Protein AF-A0A2A2T767-F1 (afdb_monomer_lite)

Structure (mmCIF, N/CA/C/O backbone):
data_AF-A0A2A2T767-F1
#
_entry.id   AF-A0A2A2T767-F1
#
loop_
_atom_site.group_PDB
_atom_site.id
_atom_site.type_symbol
_atom_site.label_atom_id
_atom_site.label_alt_id
_atom_site.label_comp_id
_atom_site.la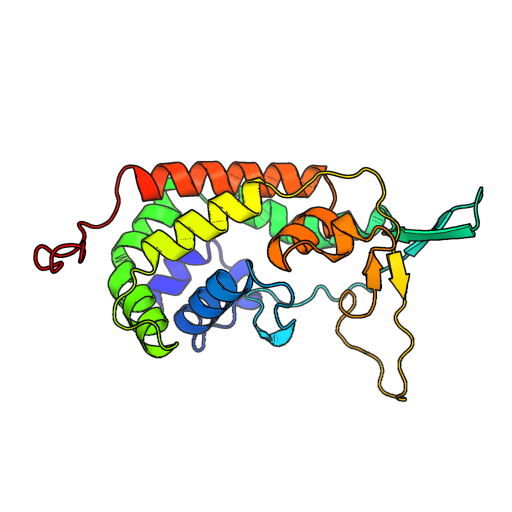bel_asym_id
_atom_site.label_entity_id
_atom_site.label_seq_id
_atom_site.pdbx_PDB_ins_code
_atom_site.Cartn_x
_atom_site.Cartn_y
_atom_site.Cartn_z
_atom_site.occupancy
_atom_site.B_iso_or_equiv
_atom_site.auth_seq_id
_atom_site.auth_comp_id
_atom_site.auth_asym_id
_atom_site.auth_atom_id
_atom_site.pdbx_PDB_model_num
ATOM 1 N N . MET A 1 1 ? 0.485 10.590 22.101 1.00 41.03 1 MET A N 1
ATOM 2 C CA . MET A 1 1 ? 0.918 10.361 20.699 1.00 41.03 1 MET A CA 1
ATOM 3 C C . MET A 1 1 ? 2.230 9.580 20.566 1.00 41.03 1 MET A C 1
ATOM 5 O O . MET A 1 1 ? 2.334 8.815 19.618 1.00 41.03 1 MET A O 1
ATOM 9 N N . ALA A 1 2 ? 3.189 9.683 21.501 1.00 37.47 2 ALA A N 1
ATOM 10 C CA . ALA A 1 2 ? 4.454 8.928 21.446 1.00 37.47 2 ALA A CA 1
ATOM 11 C C . ALA A 1 2 ? 4.296 7.386 21.491 1.00 37.47 2 ALA A C 1
ATOM 13 O O . ALA A 1 2 ? 5.045 6.679 20.827 1.00 37.47 2 ALA A O 1
ATOM 14 N N . GLY A 1 3 ? 3.289 6.856 22.200 1.00 40.88 3 GLY A N 1
ATOM 15 C CA . GLY A 1 3 ? 3.078 5.401 22.336 1.00 40.88 3 GLY A CA 1
ATOM 16 C C . GLY A 1 3 ? 2.547 4.685 21.084 1.00 40.88 3 GLY A C 1
ATOM 17 O O . GLY A 1 3 ? 2.875 3.525 20.853 1.00 40.88 3 GLY A O 1
ATOM 18 N N . VAL A 1 4 ? 1.778 5.377 20.234 1.00 44.94 4 VAL A N 1
ATOM 19 C CA . VAL A 1 4 ? 1.236 4.805 18.981 1.00 44.94 4 VAL A CA 1
ATOM 20 C C . VAL A 1 4 ? 2.349 4.644 17.947 1.00 44.94 4 VAL A C 1
ATOM 22 O O . VAL A 1 4 ? 2.442 3.631 17.264 1.00 44.94 4 VAL A O 1
ATOM 25 N N . LEU A 1 5 ? 3.233 5.643 17.873 1.00 44.38 5 LEU A N 1
ATOM 26 C CA . LEU A 1 5 ? 4.399 5.624 16.996 1.00 44.38 5 LEU A CA 1
ATOM 27 C C . LEU A 1 5 ? 5.430 4.605 17.483 1.00 44.38 5 LEU A C 1
ATOM 29 O O . LEU A 1 5 ? 5.888 3.811 16.680 1.00 44.38 5 LEU A O 1
ATOM 33 N N . ALA A 1 6 ? 5.729 4.540 18.783 1.00 45.03 6 ALA A N 1
ATOM 34 C CA . ALA A 1 6 ? 6.672 3.552 19.315 1.00 45.03 6 ALA A CA 1
ATOM 35 C C . ALA A 1 6 ? 6.206 2.093 19.126 1.00 45.03 6 ALA A C 1
ATOM 37 O O . ALA A 1 6 ? 7.036 1.211 18.936 1.00 45.03 6 ALA A O 1
ATOM 38 N N . SER A 1 7 ? 4.892 1.837 19.147 1.00 47.72 7 SER A N 1
ATOM 39 C CA . SER A 1 7 ? 4.337 0.483 18.982 1.00 47.72 7 SER A CA 1
ATOM 40 C C . SER A 1 7 ? 4.134 0.059 17.524 1.00 47.72 7 SER A C 1
ATOM 42 O O . SER A 1 7 ? 4.174 -1.131 17.236 1.00 47.72 7 SER A O 1
ATOM 44 N N . LEU A 1 8 ? 3.933 1.002 16.595 1.00 49.00 8 LEU A N 1
ATOM 45 C CA . LEU A 1 8 ? 3.776 0.705 15.162 1.00 49.00 8 LEU A CA 1
ATOM 46 C C . LEU A 1 8 ? 5.076 0.867 14.363 1.00 49.00 8 LEU A C 1
ATOM 48 O O . LEU A 1 8 ? 5.196 0.301 13.279 1.00 49.00 8 LEU A O 1
ATOM 52 N N . ALA A 1 9 ? 6.038 1.639 14.875 1.00 45.31 9 ALA A N 1
ATOM 53 C CA . ALA A 1 9 ? 7.275 1.961 14.178 1.00 45.31 9 ALA A CA 1
ATOM 54 C C . ALA A 1 9 ? 8.442 1.009 14.487 1.00 45.31 9 ALA A C 1
ATOM 56 O O . ALA A 1 9 ? 9.506 1.240 13.954 1.00 45.31 9 ALA A O 1
ATOM 57 N N . GLY A 1 10 ? 8.317 -0.067 15.270 1.00 48.50 10 GLY A N 1
ATOM 58 C CA . GLY A 1 10 ? 9.464 -0.969 15.492 1.00 48.50 10 GLY A CA 1
ATOM 59 C C . GLY A 1 10 ? 10.752 -0.235 15.952 1.00 48.50 10 GLY A C 1
ATOM 60 O O . GLY A 1 10 ? 10.677 0.878 16.481 1.00 48.50 10 GLY A O 1
ATOM 61 N N . PRO A 1 11 ? 11.954 -0.827 15.817 1.00 44.78 11 PRO A N 1
ATOM 62 C CA . PRO A 1 11 ? 13.178 -0.228 16.352 1.00 44.78 11 PRO A CA 1
ATOM 63 C C . PRO A 1 11 ? 13.561 1.118 15.695 1.00 44.78 11 PRO A C 1
ATOM 65 O O . PRO A 1 11 ? 13.249 1.409 14.542 1.00 44.78 11 PRO A O 1
ATOM 68 N N . GLN A 1 12 ? 14.315 1.918 16.460 1.00 40.50 12 GLN A N 1
ATOM 69 C CA . GLN A 1 12 ? 14.756 3.309 16.228 1.00 40.50 12 GLN A CA 1
ATOM 70 C C . GLN A 1 12 ? 14.996 3.800 14.773 1.00 40.50 12 GLN A C 1
ATOM 72 O O . GLN A 1 12 ? 14.560 4.919 14.492 1.00 40.50 12 GLN A O 1
ATOM 77 N N . PRO A 1 13 ? 15.618 3.057 13.825 1.00 44.31 13 PRO A N 1
ATOM 78 C CA . PRO A 1 13 ? 15.802 3.527 12.437 1.00 44.31 13 PRO A CA 1
ATOM 79 C C . PRO A 1 13 ? 14.506 3.853 11.667 1.00 44.31 13 PRO A C 1
ATOM 81 O O . PRO A 1 13 ? 14.559 4.497 10.621 1.00 44.31 13 PRO A O 1
ATOM 84 N N . MET A 1 14 ? 13.339 3.446 12.168 1.00 45.00 14 MET A N 1
ATOM 85 C CA . MET A 1 14 ? 12.036 3.692 11.542 1.00 45.00 14 MET A CA 1
ATOM 86 C C . MET A 1 14 ? 11.487 5.106 11.810 1.00 45.00 14 MET A C 1
ATOM 88 O O . MET A 1 14 ? 10.669 5.610 11.039 1.00 45.00 14 MET A O 1
ATOM 92 N N . GLN A 1 15 ? 11.953 5.784 12.867 1.00 46.25 15 GLN A N 1
ATOM 93 C CA . GLN A 1 15 ? 11.474 7.126 13.233 1.00 46.25 15 GLN A CA 1
ATOM 94 C C . GLN A 1 15 ? 11.890 8.204 12.222 1.00 46.25 15 GLN A C 1
ATOM 96 O O . GLN A 1 15 ? 11.196 9.203 12.063 1.00 46.25 15 GLN A O 1
ATOM 101 N N . THR A 1 16 ? 12.977 7.979 11.484 1.00 45.44 16 THR A N 1
ATOM 102 C CA . THR A 1 16 ? 13.457 8.874 10.419 1.00 45.44 16 THR A CA 1
ATOM 103 C C . THR A 1 16 ? 12.651 8.737 9.122 1.00 45.44 16 THR A C 1
ATOM 105 O O . THR A 1 16 ? 12.698 9.620 8.272 1.00 45.44 16 THR A O 1
ATOM 108 N N . LEU A 1 17 ? 11.905 7.635 8.964 1.00 46.03 17 LEU A N 1
ATOM 109 C CA . LEU A 1 17 ? 11.113 7.309 7.772 1.00 46.03 17 LEU A CA 1
ATOM 110 C C . LEU A 1 17 ? 9.630 7.689 7.901 1.00 46.03 17 LEU A C 1
ATOM 112 O O . LEU A 1 17 ? 8.940 7.801 6.886 1.00 46.03 17 LEU A O 1
ATOM 116 N N . VAL A 1 18 ? 9.137 7.891 9.125 1.00 49.28 18 VAL A N 1
ATOM 117 C CA . VAL A 1 18 ? 7.719 8.125 9.420 1.00 49.28 18 VAL A CA 1
ATOM 118 C C . VAL A 1 18 ? 7.498 9.585 9.808 1.00 49.28 18 VAL A C 1
ATOM 120 O O . VAL A 1 18 ? 8.033 10.076 10.797 1.00 49.28 18 VAL A O 1
ATOM 123 N N . ARG A 1 19 ? 6.646 10.297 9.060 1.00 53.09 19 ARG A N 1
ATOM 124 C CA . ARG A 1 19 ? 6.209 11.647 9.449 1.00 53.09 19 ARG A CA 1
ATOM 125 C C . ARG A 1 19 ? 5.230 11.559 10.624 1.00 53.09 19 ARG A C 1
ATOM 127 O O . ARG A 1 19 ? 4.061 11.227 10.431 1.00 53.09 19 ARG A O 1
ATOM 134 N N . SER A 1 20 ? 5.715 11.874 11.823 1.00 52.03 20 SER A N 1
ATOM 135 C CA . SER A 1 20 ? 4.975 11.785 13.091 1.00 52.03 20 SER A CA 1
ATOM 136 C C . SER A 1 20 ? 3.739 12.696 13.164 1.00 52.03 20 SER A C 1
ATOM 138 O O . SER A 1 20 ? 2.736 12.331 13.782 1.00 52.03 20 SER A O 1
ATOM 140 N N . ASP A 1 21 ? 3.752 13.847 12.484 1.00 51.78 21 ASP A N 1
ATOM 141 C CA . ASP A 1 21 ? 2.599 14.749 12.410 1.00 51.78 21 ASP A CA 1
ATOM 142 C C . ASP A 1 21 ? 1.491 14.202 11.498 1.00 51.78 21 ASP A C 1
ATOM 144 O O . ASP A 1 21 ? 1.666 14.014 10.287 1.00 51.78 21 ASP A O 1
ATOM 148 N N . ARG A 1 22 ? 0.301 14.004 12.080 1.00 66.06 22 ARG A N 1
ATOM 149 C CA . ARG A 1 22 ? -0.905 13.487 11.404 1.00 66.06 22 ARG A CA 1
ATOM 150 C C . ARG A 1 22 ? -0.746 12.077 10.819 1.00 66.06 22 ARG A C 1
ATOM 152 O O . ARG A 1 22 ? -1.441 11.753 9.856 1.00 66.06 22 ARG A O 1
ATOM 159 N N . PHE A 1 23 ? 0.113 11.234 11.402 1.00 72.62 23 PHE A N 1
ATOM 160 C CA . PHE A 1 23 ? 0.330 9.854 10.942 1.00 72.62 23 PHE A CA 1
ATOM 161 C C . PHE A 1 23 ? -0.982 9.088 10.725 1.00 72.62 23 PHE A C 1
ATOM 163 O O . PHE A 1 23 ? -1.208 8.586 9.632 1.00 72.62 23 PHE A O 1
ATOM 170 N N . VAL A 1 24 ? -1.883 9.081 11.716 1.00 81.00 24 VAL A N 1
ATOM 171 C CA . VAL A 1 24 ? -3.180 8.383 11.630 1.00 81.00 24 VAL A CA 1
ATOM 172 C C . VAL A 1 24 ? -3.990 8.855 10.419 1.00 81.00 24 VAL A C 1
ATOM 174 O O . VAL A 1 24 ? -4.385 8.043 9.591 1.00 81.00 24 VAL A O 1
ATOM 177 N N . ARG A 1 25 ? -4.162 10.172 10.243 1.00 81.31 25 ARG A N 1
ATOM 178 C CA . ARG A 1 25 ? -4.901 10.733 9.096 1.00 81.31 25 ARG A CA 1
ATOM 179 C C . ARG A 1 25 ? -4.239 10.392 7.759 1.00 81.31 25 ARG A C 1
ATOM 181 O O . ARG A 1 25 ? -4.928 10.043 6.807 1.00 81.31 25 ARG A O 1
ATOM 188 N N . ARG A 1 26 ? -2.905 10.469 7.679 1.00 78.06 26 ARG A N 1
ATOM 189 C CA . ARG A 1 26 ? -2.140 10.095 6.475 1.00 78.06 26 ARG A CA 1
ATOM 190 C C . ARG A 1 26 ? -2.273 8.607 6.167 1.00 78.06 26 ARG A C 1
ATOM 192 O O . ARG A 1 26 ? -2.430 8.250 5.004 1.00 78.06 26 ARG A O 1
ATOM 199 N N . PHE A 1 27 ? -2.237 7.756 7.187 1.00 84.06 27 PHE A N 1
ATOM 200 C CA . PHE A 1 27 ? -2.404 6.315 7.054 1.00 84.06 27 PHE A CA 1
ATOM 201 C C . PHE A 1 27 ? -3.797 5.974 6.525 1.00 84.06 27 PHE A C 1
ATOM 203 O O . PHE A 1 27 ? -3.901 5.325 5.488 1.00 84.06 27 PHE A O 1
ATOM 210 N N . VAL A 1 28 ? -4.852 6.484 7.166 1.00 88.19 28 VAL A N 1
ATOM 211 C CA . VAL A 1 28 ? -6.241 6.278 6.730 1.00 88.19 28 VAL A CA 1
ATOM 212 C C . VAL A 1 28 ? -6.431 6.759 5.291 1.00 88.19 28 VAL A C 1
ATOM 214 O O . VAL A 1 28 ? -6.932 6.012 4.452 1.00 88.19 28 VAL A O 1
ATOM 217 N N . ALA A 1 29 ? -5.953 7.964 4.966 1.00 86.12 29 ALA A N 1
ATOM 218 C CA . ALA A 1 29 ? -6.018 8.486 3.606 1.00 86.12 29 ALA A CA 1
ATOM 219 C C . ALA A 1 29 ? -5.218 7.627 2.614 1.00 86.12 29 ALA A C 1
ATOM 221 O O . ALA A 1 29 ? -5.650 7.439 1.481 1.00 86.12 29 ALA A O 1
ATOM 222 N N . THR A 1 30 ? -4.062 7.089 3.007 1.00 81.19 30 THR A N 1
ATOM 223 C CA . THR A 1 30 ? -3.278 6.185 2.153 1.00 81.19 30 THR A CA 1
ATOM 224 C C . THR A 1 30 ? -4.076 4.930 1.850 1.00 81.19 30 THR A C 1
ATOM 226 O O . THR A 1 30 ? -4.279 4.625 0.679 1.00 81.19 30 THR A O 1
ATOM 229 N N . VAL A 1 31 ? -4.572 4.245 2.886 1.00 88.62 31 VAL A N 1
ATOM 230 C CA . VAL A 1 31 ? -5.379 3.026 2.748 1.00 88.62 31 VAL A CA 1
ATOM 231 C C . VAL A 1 31 ? -6.566 3.283 1.820 1.00 88.62 31 VAL A C 1
ATOM 233 O O . VAL A 1 31 ? -6.742 2.549 0.849 1.00 88.62 31 VAL A O 1
ATOM 236 N N . ASP A 1 32 ? -7.306 4.378 2.025 1.00 87.06 32 ASP A N 1
ATOM 237 C CA . ASP A 1 32 ? -8.456 4.721 1.182 1.00 87.06 32 ASP A CA 1
ATOM 238 C C . ASP A 1 32 ? -8.090 5.010 -0.286 1.00 87.06 32 ASP A C 1
ATOM 240 O O . ASP A 1 32 ? -8.904 4.818 -1.192 1.00 87.06 32 ASP A O 1
ATOM 244 N N . ASN A 1 33 ? -6.861 5.450 -0.558 1.00 85.56 33 ASN A N 1
ATOM 245 C CA . ASN A 1 33 ? -6.404 5.749 -1.912 1.00 85.56 33 ASN A CA 1
ATOM 246 C C . ASN A 1 33 ? -5.781 4.541 -2.636 1.00 85.56 33 ASN A C 1
ATOM 248 O O . ASN A 1 33 ? -5.675 4.570 -3.862 1.00 85.56 33 ASN A O 1
ATOM 252 N N . LEU A 1 34 ? -5.404 3.461 -1.938 1.00 87.00 34 LEU A N 1
ATOM 253 C CA . LEU A 1 34 ? -4.730 2.305 -2.555 1.00 87.00 34 LEU A CA 1
ATOM 254 C C . LEU A 1 34 ? -5.614 1.532 -3.546 1.00 87.00 34 LEU A C 1
ATOM 256 O O . LEU A 1 34 ? -5.094 0.945 -4.501 1.00 87.00 34 LEU A O 1
ATOM 260 N N . SER A 1 35 ? -6.937 1.554 -3.372 1.00 87.00 35 SER A N 1
ATOM 261 C CA . SER A 1 35 ? -7.876 0.943 -4.324 1.00 87.00 35 SER A CA 1
ATOM 262 C C . SER A 1 35 ? -8.296 1.889 -5.459 1.00 87.00 35 SER A C 1
ATOM 264 O O . SER A 1 35 ? -9.061 1.484 -6.328 1.00 87.00 35 SER A O 1
ATOM 266 N N . ARG A 1 36 ? -7.828 3.146 -5.476 1.00 84.50 36 ARG A N 1
ATOM 267 C CA . ARG A 1 36 ? -8.179 4.124 -6.519 1.00 84.50 36 ARG A CA 1
ATOM 268 C C . ARG A 1 36 ? -7.224 4.035 -7.719 1.00 84.50 36 ARG A C 1
ATOM 270 O O . ARG A 1 36 ? -6.070 3.639 -7.540 1.00 84.50 36 ARG A O 1
ATOM 277 N N . PRO A 1 37 ? -7.638 4.464 -8.929 1.00 74.44 37 PRO A N 1
ATOM 278 C CA . PRO A 1 37 ? -6.774 4.455 -10.120 1.00 74.44 37 PRO A CA 1
ATOM 279 C C . PRO A 1 37 ? -5.517 5.328 -9.984 1.00 74.44 37 PRO A C 1
ATOM 281 O O . PRO A 1 37 ? -4.481 5.052 -10.586 1.00 74.44 37 PRO A O 1
ATOM 284 N N . ARG A 1 38 ? -5.602 6.398 -9.182 1.00 64.31 38 ARG A N 1
ATOM 285 C CA . ARG A 1 38 ? -4.497 7.314 -8.885 1.00 64.31 38 ARG A CA 1
ATOM 286 C C . ARG A 1 38 ? -4.445 7.570 -7.382 1.00 64.31 38 ARG A C 1
ATOM 288 O O . ARG A 1 38 ? -5.438 7.991 -6.800 1.00 64.31 38 ARG A O 1
ATOM 295 N N . ALA A 1 39 ? -3.276 7.365 -6.782 1.00 56.69 39 ALA A N 1
ATOM 296 C CA . ALA A 1 39 ? -2.964 7.814 -5.431 1.00 56.69 39 ALA A CA 1
ATOM 297 C C . ALA A 1 39 ? -1.837 8.844 -5.526 1.00 56.69 39 ALA A C 1
ATOM 299 O O . ALA A 1 39 ? -0.799 8.578 -6.136 1.00 56.69 39 ALA A O 1
ATOM 300 N N . SER A 1 40 ? -2.042 10.033 -4.954 1.00 52.53 40 SER A N 1
ATOM 301 C CA . SER A 1 40 ? -1.019 11.081 -4.976 1.00 52.53 40 SER A CA 1
ATOM 302 C C . SER A 1 40 ? 0.244 10.602 -4.262 1.00 52.53 40 SER A C 1
ATOM 304 O O . SER A 1 40 ? 0.179 10.216 -3.096 1.00 52.53 40 SER A O 1
ATOM 306 N N . ALA A 1 41 ? 1.396 10.682 -4.940 1.00 50.31 41 ALA A N 1
ATOM 307 C CA . ALA A 1 41 ? 2.735 10.438 -4.385 1.00 50.31 41 ALA A CA 1
ATOM 308 C C . ALA A 1 41 ? 3.020 11.228 -3.086 1.00 50.31 41 ALA A C 1
ATOM 310 O O . ALA A 1 41 ? 3.853 10.824 -2.283 1.00 50.31 41 ALA A O 1
ATOM 311 N N . MET A 1 42 ? 2.289 12.322 -2.829 1.00 40.31 42 MET A N 1
ATOM 312 C CA . MET A 1 42 ? 2.430 13.146 -1.619 1.00 40.31 42 MET A CA 1
ATOM 313 C C . MET A 1 42 ? 1.799 12.545 -0.355 1.00 40.31 42 MET A C 1
ATOM 315 O O . MET A 1 42 ? 2.099 13.007 0.748 1.00 40.31 42 MET A O 1
ATOM 319 N N . LEU A 1 43 ? 0.915 11.554 -0.492 1.00 41.44 43 LEU A N 1
ATOM 320 C CA . LEU A 1 43 ? 0.200 10.958 0.641 1.00 41.44 43 LEU A CA 1
ATOM 321 C C . LEU A 1 43 ? 0.935 9.768 1.267 1.00 41.44 43 LEU A C 1
ATOM 323 O O . LEU A 1 43 ? 0.447 9.208 2.239 1.00 41.44 43 LEU A O 1
ATOM 327 N N . TRP A 1 44 ? 2.103 9.397 0.746 1.00 52.75 44 TRP A N 1
ATOM 328 C CA . TRP A 1 44 ? 2.735 8.125 1.071 1.00 52.75 44 TRP A CA 1
ATOM 329 C C . TRP A 1 44 ? 3.370 8.157 2.464 1.00 52.75 44 TRP A C 1
ATOM 331 O O . TRP A 1 44 ? 3.927 9.184 2.865 1.00 52.75 44 TRP A O 1
ATOM 341 N N . PRO A 1 45 ? 3.301 7.042 3.210 1.00 40.03 45 PRO A N 1
ATOM 342 C CA . PRO A 1 45 ? 3.787 6.974 4.584 1.00 40.03 45 PRO A CA 1
ATOM 343 C C . PRO A 1 45 ? 5.307 6.780 4.688 1.00 40.03 45 PRO A C 1
ATOM 345 O O . PRO A 1 45 ? 5.825 6.787 5.799 1.00 40.03 45 PRO A O 1
ATOM 348 N N . VAL A 1 46 ? 6.009 6.611 3.561 1.00 45.41 46 VAL A N 1
ATOM 349 C CA . VAL A 1 46 ? 7.462 6.402 3.493 1.00 45.41 46 VAL A CA 1
ATOM 350 C C . VAL A 1 46 ? 8.125 7.470 2.630 1.00 45.41 46 VAL A C 1
ATOM 352 O O . VAL A 1 46 ? 7.557 7.914 1.627 1.00 45.41 46 VAL A O 1
ATOM 355 N N . HIS A 1 47 ? 9.331 7.883 3.017 1.00 42.41 47 HIS A N 1
ATOM 356 C CA . HIS A 1 47 ? 10.147 8.772 2.197 1.00 42.41 47 HIS A CA 1
ATOM 357 C C . HIS A 1 47 ? 10.472 8.109 0.846 1.00 42.41 47 HIS A C 1
ATOM 359 O O . HIS A 1 47 ? 10.785 6.915 0.813 1.00 42.41 47 HIS A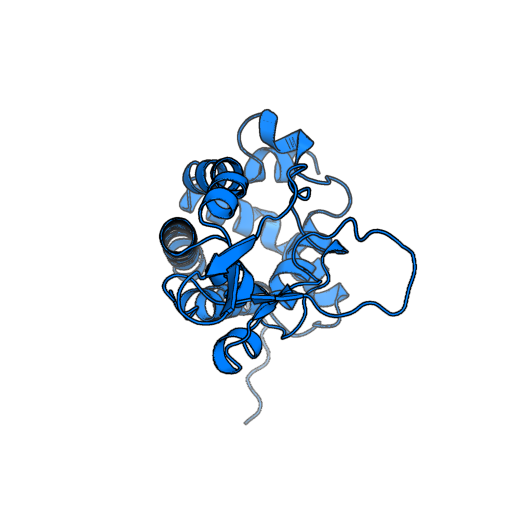 O 1
ATOM 365 N N . PRO A 1 48 ? 10.392 8.849 -0.277 1.00 51.94 48 PRO A N 1
ATOM 366 C CA . PRO A 1 48 ? 10.872 8.341 -1.555 1.00 51.94 48 PRO A CA 1
ATOM 367 C C . PRO A 1 48 ? 12.363 8.005 -1.433 1.00 51.94 48 PRO A C 1
ATOM 369 O O . PRO A 1 48 ? 13.123 8.773 -0.856 1.00 51.94 48 PRO A O 1
ATOM 372 N N . THR A 1 49 ? 12.773 6.851 -1.958 1.00 52.34 49 THR A N 1
ATOM 373 C CA . THR A 1 49 ? 14.184 6.431 -1.977 1.00 52.34 49 THR A CA 1
ATOM 374 C C . THR A 1 49 ? 15.012 7.425 -2.800 1.00 52.34 49 THR A C 1
ATOM 376 O O . THR A 1 49 ? 14.598 7.734 -3.922 1.00 52.34 49 THR A O 1
ATOM 379 N N . ASP A 1 50 ? 16.180 7.842 -2.309 1.00 46.84 50 ASP A N 1
ATOM 380 C CA . ASP A 1 50 ? 17.052 8.831 -2.973 1.00 46.84 50 ASP A CA 1
ATOM 381 C C . ASP A 1 50 ? 17.600 8.367 -4.339 1.00 46.84 50 ASP A C 1
ATOM 383 O O . ASP A 1 50 ? 17.990 9.179 -5.181 1.00 46.84 50 ASP A O 1
ATOM 387 N N . GLU A 1 51 ? 17.598 7.059 -4.604 1.00 53.28 51 GLU A N 1
ATOM 388 C CA . GLU A 1 51 ? 18.095 6.498 -5.860 1.00 53.28 51 GLU A CA 1
ATOM 389 C C . GLU A 1 51 ? 17.145 6.749 -7.049 1.00 53.28 51 GLU A C 1
ATOM 391 O O . GLU A 1 51 ? 15.918 6.568 -6.973 1.00 53.28 51 GLU A O 1
ATOM 396 N N . ARG A 1 52 ? 17.728 7.151 -8.190 1.00 58.66 52 ARG A N 1
ATOM 397 C CA . ARG A 1 52 ? 17.006 7.411 -9.448 1.00 58.66 52 ARG A CA 1
ATOM 398 C C . ARG A 1 52 ? 16.355 6.125 -9.970 1.00 58.66 52 ARG A C 1
ATOM 400 O O . ARG A 1 52 ? 16.976 5.070 -9.976 1.00 58.66 52 ARG A O 1
ATOM 407 N N . PHE A 1 53 ? 15.114 6.224 -10.450 1.00 58.38 53 PHE A N 1
ATOM 408 C CA . PHE A 1 53 ? 14.454 5.124 -11.164 1.00 58.38 53 PHE A CA 1
ATOM 409 C C . PHE A 1 53 ? 15.140 4.892 -12.508 1.00 58.38 53 PHE A C 1
ATOM 411 O O . PHE A 1 53 ? 15.257 5.825 -13.304 1.00 58.38 53 PHE A O 1
ATOM 418 N N . THR A 1 54 ? 15.593 3.663 -12.746 1.00 60.06 54 THR A N 1
ATOM 419 C CA . THR A 1 54 ? 16.314 3.281 -13.964 1.00 60.06 54 THR A CA 1
ATOM 420 C C . THR A 1 54 ? 15.445 2.410 -14.862 1.00 60.06 54 THR A C 1
ATOM 422 O O . THR A 1 54 ? 14.623 1.625 -14.401 1.00 60.06 54 THR A O 1
ATOM 425 N N . VAL A 1 55 ? 15.598 2.543 -16.171 1.00 62.19 55 VAL A N 1
ATOM 426 C CA . VAL A 1 55 ? 14.955 1.655 -17.146 1.00 62.19 55 VAL A CA 1
ATOM 427 C C . VAL A 1 55 ? 16.038 0.906 -17.905 1.00 62.19 55 VAL A C 1
ATOM 429 O O . VAL A 1 55 ? 17.137 1.433 -18.072 1.00 62.19 55 VAL A O 1
ATOM 432 N N . GLN A 1 56 ? 15.751 -0.324 -18.327 1.00 64.12 56 GLN A N 1
ATOM 433 C CA . GLN A 1 56 ? 16.606 -1.051 -19.262 1.00 64.12 56 GLN A CA 1
ATOM 434 C C . GLN A 1 56 ? 15.936 -1.083 -20.631 1.00 64.12 56 GLN A C 1
ATOM 436 O O . GLN A 1 56 ? 14.725 -1.306 -20.725 1.00 64.12 56 GLN A O 1
ATOM 441 N N . GLU A 1 57 ? 16.714 -0.874 -21.686 1.00 65.81 57 GLU A N 1
ATOM 442 C CA . GLU A 1 57 ? 16.223 -1.090 -23.042 1.00 65.81 57 GLU A CA 1
ATOM 443 C C . GLU A 1 57 ? 16.127 -2.588 -23.330 1.00 65.81 57 GLU A C 1
ATOM 445 O O . GLU A 1 57 ? 17.009 -3.375 -22.970 1.00 65.81 57 GLU A O 1
ATOM 450 N N . LEU A 1 58 ? 15.028 -2.994 -23.961 1.00 61.22 58 LEU A N 1
ATOM 451 C CA . LEU A 1 58 ? 14.849 -4.361 -24.429 1.00 61.22 58 LEU A CA 1
ATOM 452 C C . LEU A 1 58 ? 15.474 -4.482 -25.823 1.00 61.22 58 LEU A C 1
ATOM 454 O O . LEU A 1 58 ? 14.925 -3.987 -26.805 1.00 61.22 58 LEU A O 1
ATOM 458 N N . ALA A 1 59 ? 16.622 -5.161 -25.896 1.00 50.88 59 ALA A N 1
ATOM 459 C CA . ALA A 1 59 ? 17.458 -5.246 -27.097 1.00 50.88 59 ALA A CA 1
ATOM 460 C C . ALA A 1 59 ? 16.766 -5.853 -28.337 1.00 50.88 59 ALA A C 1
ATOM 462 O O . ALA A 1 59 ? 17.243 -5.646 -29.448 1.00 50.88 59 ALA A O 1
ATOM 463 N N . ALA A 1 60 ? 15.671 -6.603 -28.170 1.00 48.66 60 ALA A N 1
ATOM 464 C CA . ALA A 1 60 ? 15.078 -7.393 -29.251 1.00 48.66 60 ALA A CA 1
ATOM 465 C C . ALA A 1 60 ? 13.865 -6.749 -29.951 1.00 48.66 60 ALA A C 1
ATOM 467 O O . ALA A 1 60 ? 13.545 -7.158 -31.061 1.00 48.66 60 ALA A O 1
ATOM 468 N N . GLU A 1 61 ? 13.184 -5.761 -29.355 1.00 49.66 61 GLU A N 1
ATOM 469 C CA . GLU A 1 61 ? 11.894 -5.277 -29.899 1.00 49.66 61 GLU A CA 1
ATOM 470 C C . GLU A 1 61 ? 11.682 -3.759 -29.815 1.00 49.66 61 GLU A C 1
ATOM 472 O O . GLU A 1 61 ? 10.650 -3.251 -30.252 1.00 49.66 61 GLU A O 1
ATOM 477 N N . GLY A 1 62 ? 12.644 -3.014 -29.264 1.00 56.09 62 GLY A N 1
ATOM 478 C CA . GLY A 1 62 ? 12.403 -1.632 -28.862 1.00 56.09 62 GLY A CA 1
ATOM 479 C C . GLY A 1 62 ? 11.455 -1.551 -27.655 1.00 56.09 62 GLY A C 1
ATOM 480 O O . GLY A 1 62 ? 10.614 -2.420 -27.415 1.00 56.09 62 GLY A O 1
ATOM 481 N N . GLY A 1 63 ? 11.623 -0.507 -26.847 1.00 58.53 63 GLY A N 1
ATOM 482 C CA . GLY A 1 63 ? 10.850 -0.289 -25.621 1.00 58.53 63 GLY A CA 1
ATOM 483 C C . GLY A 1 63 ? 11.687 -0.382 -24.347 1.00 58.53 63 GLY A C 1
ATOM 484 O O . GLY A 1 63 ? 12.794 -0.930 -24.325 1.00 58.53 63 GLY A O 1
ATOM 485 N N . THR A 1 64 ? 11.149 0.189 -23.270 1.00 65.50 64 THR A N 1
ATOM 486 C CA . THR A 1 64 ? 11.825 0.272 -21.972 1.00 65.50 64 THR A CA 1
ATOM 487 C C . THR A 1 64 ? 11.125 -0.602 -20.939 1.00 65.50 64 THR A C 1
ATOM 489 O O . THR A 1 64 ? 9.914 -0.529 -20.757 1.00 65.50 64 THR A O 1
ATOM 492 N N . ALA A 1 65 ? 11.881 -1.437 -20.234 1.00 66.25 65 ALA A N 1
ATOM 493 C CA . ALA A 1 65 ? 11.390 -2.188 -19.082 1.00 66.25 65 ALA A CA 1
ATOM 494 C C . ALA A 1 65 ? 11.895 -1.564 -17.780 1.00 66.25 65 ALA A C 1
ATOM 496 O O . ALA A 1 65 ? 12.942 -0.909 -17.740 1.00 66.25 65 ALA A O 1
ATOM 497 N N . ILE A 1 66 ? 11.159 -1.797 -16.691 1.00 66.81 66 ILE A N 1
ATOM 498 C CA . ILE A 1 66 ? 11.654 -1.495 -15.345 1.00 66.81 66 ILE A CA 1
ATOM 499 C C . ILE A 1 66 ? 12.926 -2.320 -15.132 1.00 66.81 66 ILE A C 1
ATOM 501 O O . ILE A 1 66 ? 12.871 -3.548 -15.160 1.00 66.81 66 ILE A O 1
ATOM 505 N N . ALA A 1 67 ? 14.066 -1.656 -14.920 1.00 67.19 67 ALA A N 1
ATOM 506 C CA . ALA A 1 67 ? 15.319 -2.362 -14.680 1.00 67.19 67 ALA A CA 1
ATOM 507 C C . ALA A 1 67 ? 15.210 -3.212 -13.406 1.00 67.19 67 ALA A C 1
ATOM 509 O O . ALA A 1 67 ? 14.692 -2.737 -12.390 1.00 67.19 67 ALA A O 1
ATOM 510 N N . GLN A 1 68 ? 15.751 -4.433 -13.431 1.00 65.81 68 GLN A N 1
ATOM 511 C CA . GLN A 1 68 ? 15.740 -5.342 -12.274 1.00 65.81 68 GLN A CA 1
ATOM 512 C C . GLN A 1 68 ? 16.342 -4.691 -11.013 1.00 65.81 68 GLN A C 1
ATOM 514 O O . GLN A 1 68 ? 15.849 -4.902 -9.903 1.00 65.81 68 GLN A O 1
ATOM 519 N N . ALA A 1 69 ? 17.342 -3.821 -11.194 1.00 65.69 69 ALA A N 1
ATOM 520 C CA . ALA A 1 69 ? 17.980 -3.048 -10.130 1.00 65.69 69 ALA A CA 1
ATOM 521 C C . ALA A 1 69 ? 17.006 -2.151 -9.336 1.00 65.69 69 ALA A C 1
ATOM 523 O O . ALA A 1 69 ? 17.260 -1.874 -8.167 1.00 65.69 69 ALA A O 1
ATOM 524 N N . ASN A 1 70 ? 15.860 -1.744 -9.904 1.00 65.44 70 ASN A N 1
ATOM 525 C CA . ASN A 1 70 ? 14.864 -0.968 -9.156 1.00 65.44 70 ASN A CA 1
ATOM 526 C C . ASN A 1 70 ? 14.262 -1.743 -7.984 1.00 65.44 70 ASN A C 1
ATOM 528 O O . ASN A 1 70 ? 13.832 -1.112 -7.022 1.00 65.44 70 ASN A O 1
ATOM 532 N N . SER A 1 71 ? 14.224 -3.079 -8.046 1.00 66.19 71 SER A N 1
ATOM 533 C CA . SER A 1 71 ? 13.716 -3.900 -6.944 1.00 66.19 71 SER A CA 1
ATOM 534 C C . SER A 1 71 ? 14.527 -3.658 -5.666 1.00 66.19 71 SER A C 1
ATOM 536 O O . SER A 1 71 ? 13.945 -3.450 -4.602 1.00 66.19 71 SER A O 1
ATOM 538 N N . ALA A 1 72 ? 15.860 -3.561 -5.778 1.00 69.31 72 ALA A N 1
ATOM 539 C CA . ALA A 1 72 ? 16.774 -3.380 -4.647 1.00 69.31 72 ALA A CA 1
ATOM 540 C C . ALA A 1 72 ? 16.477 -2.115 -3.821 1.00 69.31 72 ALA A C 1
ATOM 542 O O . ALA A 1 72 ? 16.647 -2.119 -2.603 1.00 69.31 72 ALA A O 1
ATOM 543 N N . ARG A 1 73 ? 15.918 -1.073 -4.449 1.00 68.00 73 ARG A N 1
ATOM 544 C CA . ARG A 1 73 ? 15.498 0.170 -3.779 1.00 68.00 73 ARG A CA 1
ATOM 545 C C . ARG A 1 73 ? 14.447 -0.068 -2.699 1.00 68.00 73 ARG A C 1
ATOM 547 O O . ARG A 1 73 ? 14.375 0.666 -1.719 1.00 68.00 73 ARG A O 1
ATOM 554 N N . TYR A 1 74 ? 13.620 -1.093 -2.882 1.00 69.94 74 TYR A N 1
ATOM 555 C CA . TYR A 1 74 ? 12.542 -1.443 -1.964 1.00 69.94 74 TYR A CA 1
ATOM 556 C C . TYR A 1 74 ? 12.959 -2.493 -0.932 1.00 69.94 74 TYR A C 1
ATOM 558 O O . TYR A 1 74 ? 12.199 -2.734 0.003 1.00 69.94 74 TYR A O 1
ATOM 566 N N . ALA A 1 75 ? 14.158 -3.077 -1.047 1.00 72.38 75 ALA A N 1
ATOM 567 C CA . ALA A 1 75 ? 14.603 -4.173 -0.189 1.00 72.38 75 ALA A CA 1
ATOM 568 C C . ALA A 1 75 ? 14.590 -3.790 1.298 1.00 72.38 75 ALA A C 1
ATOM 570 O O . ALA A 1 75 ? 14.058 -4.536 2.113 1.00 72.38 75 ALA A O 1
ATOM 571 N N . ALA A 1 76 ? 15.081 -2.597 1.655 1.00 71.69 76 ALA A N 1
ATOM 572 C CA . ALA A 1 76 ? 15.077 -2.129 3.044 1.00 71.69 76 ALA A CA 1
ATOM 573 C C . ALA A 1 76 ? 13.652 -1.966 3.604 1.00 71.69 76 ALA A C 1
ATOM 575 O O . ALA A 1 76 ? 13.368 -2.396 4.720 1.00 71.69 76 ALA A O 1
ATOM 576 N N . ALA A 1 77 ? 12.734 -1.399 2.816 1.00 71.00 77 ALA A N 1
ATOM 577 C CA . ALA A 1 77 ? 11.339 -1.226 3.221 1.00 71.00 77 ALA A CA 1
ATOM 578 C C . ALA A 1 77 ? 10.606 -2.572 3.348 1.00 71.00 77 ALA A C 1
ATOM 580 O O . ALA A 1 77 ? 9.833 -2.776 4.285 1.00 71.00 77 ALA A O 1
ATOM 581 N N . VAL A 1 78 ? 10.862 -3.507 2.430 1.00 80.75 78 VAL A N 1
ATOM 582 C CA . VAL A 1 78 ? 10.278 -4.853 2.463 1.00 80.75 78 VAL A CA 1
ATOM 583 C C . VAL A 1 78 ? 10.840 -5.658 3.633 1.00 80.75 78 VAL A C 1
ATOM 585 O O . VAL A 1 78 ? 10.064 -6.290 4.342 1.00 80.75 78 VAL A O 1
ATOM 588 N N . ALA A 1 79 ? 12.148 -5.601 3.889 1.00 78.19 79 ALA A N 1
ATOM 589 C CA . ALA A 1 79 ? 12.781 -6.260 5.032 1.00 78.19 79 ALA A CA 1
ATOM 590 C C . ALA A 1 79 ? 12.220 -5.742 6.363 1.00 78.19 79 ALA A C 1
ATOM 592 O O . ALA A 1 79 ? 11.896 -6.526 7.253 1.00 78.19 79 ALA A O 1
ATOM 593 N N . LEU A 1 80 ? 12.022 -4.427 6.465 1.00 75.19 80 LEU A N 1
ATOM 594 C CA . LEU A 1 80 ? 11.393 -3.809 7.623 1.00 75.19 80 LEU A CA 1
ATOM 595 C C . LEU A 1 80 ? 9.960 -4.309 7.825 1.00 75.19 80 LEU A C 1
ATOM 597 O O . LEU A 1 80 ? 9.611 -4.735 8.921 1.00 75.19 80 LEU A O 1
ATOM 601 N N . LEU A 1 81 ? 9.153 -4.336 6.758 1.00 82.12 81 LEU A N 1
ATOM 602 C CA . LEU A 1 81 ? 7.797 -4.889 6.794 1.00 82.12 81 LEU A CA 1
ATOM 603 C C . LEU A 1 81 ? 7.797 -6.364 7.226 1.00 82.12 81 LEU A C 1
ATOM 605 O O . LEU A 1 81 ? 6.926 -6.780 7.989 1.00 82.12 81 LEU A O 1
ATOM 609 N N . GLN A 1 82 ? 8.756 -7.161 6.747 1.00 84.31 82 GLN A N 1
ATOM 610 C CA . GLN A 1 82 ? 8.891 -8.567 7.130 1.00 84.31 82 GLN A CA 1
ATOM 611 C C . GLN A 1 82 ? 9.194 -8.737 8.619 1.00 84.31 82 GLN A C 1
ATOM 613 O O . GLN A 1 82 ? 8.626 -9.643 9.231 1.00 84.31 82 GLN A O 1
ATOM 618 N N . GLY A 1 83 ? 10.009 -7.850 9.196 1.00 84.94 83 GLY A N 1
ATOM 619 C CA . GLY A 1 83 ? 10.383 -7.870 10.610 1.00 84.94 83 GLY A CA 1
ATOM 620 C C . GLY A 1 83 ? 9.255 -7.537 11.592 1.00 84.94 83 GLY A C 1
ATOM 621 O O . GLY A 1 83 ? 9.422 -7.759 12.785 1.00 84.94 83 GLY A O 1
ATOM 622 N N . LEU A 1 84 ? 8.112 -7.025 11.122 1.00 85.75 84 LEU A N 1
ATOM 623 C CA . LEU A 1 84 ? 6.974 -6.705 11.987 1.00 85.75 84 LEU A CA 1
ATOM 624 C C . LEU A 1 84 ? 6.144 -7.951 12.306 1.00 85.75 84 LEU A C 1
ATOM 626 O O . LEU A 1 84 ? 5.712 -8.661 11.393 1.00 85.75 84 LEU A O 1
ATOM 630 N N . ASP A 1 85 ? 5.849 -8.184 13.580 1.00 90.38 85 ASP A N 1
ATOM 631 C CA . ASP A 1 85 ? 4.923 -9.235 13.991 1.00 90.38 85 ASP A CA 1
ATOM 632 C C . ASP A 1 85 ? 3.469 -8.837 13.672 1.00 90.38 85 ASP A C 1
ATOM 634 O O . ASP A 1 85 ? 3.000 -7.748 14.013 1.00 90.38 85 ASP A O 1
ATOM 638 N N . ALA A 1 86 ? 2.744 -9.713 12.969 1.00 90.94 86 ALA A N 1
ATOM 639 C CA . ALA A 1 86 ? 1.388 -9.409 12.514 1.00 90.94 86 ALA A CA 1
ATOM 640 C C . ALA A 1 86 ? 0.382 -9.329 13.674 1.00 90.94 86 ALA A C 1
ATOM 642 O O . ALA A 1 86 ? -0.528 -8.498 13.631 1.00 90.94 86 ALA A O 1
ATOM 643 N N . ALA A 1 87 ? 0.555 -10.147 14.714 1.00 90.19 87 ALA A N 1
ATOM 644 C CA . ALA A 1 87 ? -0.321 -10.163 15.877 1.00 90.19 87 ALA A CA 1
ATOM 645 C C . ALA A 1 87 ? -0.090 -8.927 16.757 1.00 90.19 87 ALA A C 1
ATOM 647 O O . ALA A 1 87 ? -1.051 -8.331 17.252 1.00 90.19 87 ALA A O 1
ATOM 648 N N . GLU A 1 88 ? 1.162 -8.487 16.915 1.00 89.75 88 GLU A N 1
ATOM 649 C CA . GLU A 1 88 ? 1.499 -7.231 17.592 1.00 89.75 88 GLU A CA 1
ATOM 650 C C . GLU A 1 88 ? 0.942 -6.017 16.849 1.00 89.75 88 GLU A C 1
ATOM 652 O O . GLU A 1 88 ? 0.302 -5.162 17.470 1.00 89.75 88 GLU A O 1
ATOM 657 N N . LEU A 1 89 ? 1.096 -5.971 15.520 1.00 89.19 89 LEU A N 1
ATOM 658 C CA . LEU A 1 89 ? 0.504 -4.920 14.691 1.00 89.19 89 LEU A CA 1
ATOM 659 C C . LEU A 1 89 ? -1.016 -4.882 14.835 1.00 89.19 89 LEU A C 1
ATOM 661 O O . LEU A 1 89 ? -1.586 -3.815 15.063 1.00 89.19 89 LEU A O 1
ATOM 665 N N . ALA A 1 90 ? -1.682 -6.034 14.746 1.00 90.94 90 ALA A N 1
ATOM 666 C CA . ALA A 1 90 ? -3.128 -6.111 14.894 1.00 90.94 90 ALA A CA 1
ATOM 667 C C . ALA A 1 90 ? -3.583 -5.716 16.307 1.00 90.94 90 ALA A C 1
ATOM 669 O O . ALA A 1 90 ? -4.599 -5.038 16.464 1.00 90.94 90 ALA A O 1
ATOM 670 N N . ARG A 1 91 ? -2.818 -6.075 17.347 1.00 90.00 91 ARG A N 1
ATOM 671 C CA . ARG A 1 91 ? -3.076 -5.646 18.729 1.00 90.00 91 ARG A CA 1
ATOM 672 C C . ARG A 1 91 ? -2.982 -4.129 18.864 1.00 90.00 91 ARG A C 1
ATOM 674 O O . ARG A 1 91 ? -3.905 -3.527 19.409 1.00 90.00 91 ARG A O 1
ATOM 681 N N . SER A 1 92 ? -1.920 -3.518 18.340 1.00 88.12 92 SER A N 1
ATOM 682 C CA . SER A 1 92 ? -1.755 -2.061 18.368 1.00 88.12 92 SER A CA 1
ATOM 683 C C . SER A 1 92 ? -2.844 -1.356 17.555 1.00 88.12 92 SER A C 1
ATOM 685 O O . SER A 1 92 ? -3.440 -0.389 18.031 1.00 88.12 92 SER A O 1
ATOM 687 N N . TYR A 1 93 ? -3.187 -1.880 16.375 1.00 89.25 93 TYR A N 1
ATOM 688 C CA . TYR A 1 93 ? -4.293 -1.380 15.559 1.00 89.25 93 TYR A CA 1
ATOM 689 C C . TYR A 1 93 ? -5.617 -1.360 16.337 1.00 89.25 93 TYR A C 1
ATOM 691 O O . TYR A 1 93 ? -6.278 -0.325 16.375 1.00 89.25 93 TYR A O 1
ATOM 699 N N . ARG A 1 94 ? -5.969 -2.453 17.029 1.00 90.62 94 ARG A N 1
ATOM 700 C CA . ARG A 1 94 ? -7.194 -2.528 17.847 1.00 90.62 94 ARG A CA 1
ATOM 701 C C . ARG A 1 94 ? -7.191 -1.534 19.005 1.00 90.62 94 ARG A C 1
ATOM 703 O O . ARG A 1 94 ? -8.191 -0.858 19.221 1.00 90.62 94 ARG A O 1
ATOM 710 N N . GLN A 1 95 ? -6.072 -1.407 19.721 1.00 88.81 95 GLN A N 1
ATOM 711 C CA . GLN A 1 95 ? -5.937 -0.460 20.839 1.00 88.81 95 GLN A CA 1
ATOM 712 C C . GLN A 1 95 ? -6.147 0.998 20.408 1.00 88.81 95 GLN A C 1
ATOM 714 O O . GLN A 1 95 ? -6.655 1.805 21.182 1.00 88.81 95 GLN A O 1
ATOM 719 N N . HIS A 1 96 ? -5.782 1.329 19.170 1.00 87.81 96 HIS A N 1
ATOM 720 C CA . HIS A 1 96 ? -5.872 2.683 18.626 1.00 87.81 96 HIS A CA 1
ATOM 721 C C . HIS A 1 96 ? -7.014 2.854 17.615 1.00 87.81 96 HIS A C 1
ATOM 723 O O . HIS A 1 96 ? -7.099 3.901 16.969 1.00 87.81 96 HIS A O 1
ATOM 729 N N . TYR A 1 97 ? -7.904 1.864 17.488 1.00 91.25 97 TYR A N 1
ATOM 730 C CA . TYR A 1 97 ? -8.976 1.852 16.492 1.00 91.25 97 TYR A CA 1
ATOM 731 C C . TYR A 1 97 ? -9.843 3.122 16.493 1.00 91.25 97 TYR A C 1
ATOM 733 O O . TYR A 1 97 ? -10.057 3.660 15.405 1.00 91.25 97 TYR A O 1
ATOM 741 N N . PRO A 1 98 ? -10.255 3.691 17.649 1.00 91.31 98 PRO A N 1
ATOM 742 C CA . PRO A 1 98 ? -11.053 4.919 17.661 1.00 91.31 98 PRO A CA 1
ATOM 743 C C . PRO A 1 98 ? -10.396 6.095 16.923 1.00 91.31 98 PRO A C 1
ATOM 745 O O . PRO A 1 98 ? -11.089 6.878 16.284 1.00 91.31 98 PRO A O 1
ATOM 748 N N . LEU A 1 99 ? -9.060 6.197 16.941 1.00 90.06 99 LEU A N 1
ATOM 749 C CA . LEU A 1 99 ? -8.338 7.262 16.234 1.00 90.06 99 LEU A CA 1
ATOM 750 C C . LEU A 1 99 ? -8.395 7.074 14.715 1.00 90.06 99 LEU A C 1
ATOM 752 O O . LEU A 1 99 ? -8.533 8.048 13.975 1.00 90.06 99 LEU A O 1
ATOM 756 N N . PHE A 1 100 ? -8.265 5.830 14.246 1.00 90.69 100 PHE A N 1
ATOM 757 C CA . PHE A 1 100 ? -8.373 5.508 12.825 1.00 90.69 100 PHE A CA 1
ATOM 758 C C . PHE A 1 100 ? -9.807 5.690 12.322 1.00 90.69 100 PHE A C 1
ATOM 760 O O . PHE A 1 100 ? -9.998 6.271 11.257 1.00 90.69 100 PHE A O 1
ATOM 767 N N . GLN A 1 101 ? -10.795 5.253 13.108 1.00 93.38 101 GLN A N 1
ATOM 768 C CA . GLN A 1 101 ? -12.212 5.423 12.798 1.00 93.38 101 GLN A CA 1
ATOM 769 C C . GLN A 1 101 ? -12.580 6.907 12.704 1.00 93.38 101 GLN A C 1
ATOM 771 O O . GLN A 1 101 ? -13.069 7.339 11.666 1.00 93.38 101 GLN A O 1
ATOM 776 N N . GLN A 1 102 ? -12.238 7.709 13.717 1.00 89.50 102 GLN A N 1
ATOM 777 C CA . GLN A 1 102 ? -12.487 9.152 13.696 1.00 89.50 102 GLN A CA 1
ATOM 778 C C . GLN A 1 102 ? -11.841 9.818 12.473 1.00 89.50 102 GLN A C 1
ATOM 780 O O . GLN A 1 102 ? -12.474 10.607 11.777 1.00 89.50 102 GLN A O 1
ATOM 785 N N . ALA A 1 103 ? -10.584 9.482 12.169 1.00 89.31 103 ALA A N 1
ATOM 786 C CA . ALA A 1 103 ? -9.909 10.032 11.000 1.00 89.31 103 ALA A CA 1
ATOM 787 C C . ALA A 1 103 ? -10.577 9.622 9.677 1.00 89.31 103 ALA A C 1
ATOM 789 O O . ALA A 1 103 ? -10.505 10.380 8.714 1.00 89.31 103 ALA A O 1
ATOM 790 N N . TYR A 1 104 ? -11.206 8.446 9.611 1.00 92.69 104 TYR A N 1
ATOM 791 C CA . TYR A 1 104 ? -11.948 7.992 8.436 1.00 92.69 104 TYR A CA 1
ATOM 792 C C . TYR A 1 104 ? -13.279 8.730 8.272 1.00 92.69 104 TYR A C 1
ATOM 794 O O . TYR A 1 104 ? -13.602 9.177 7.173 1.00 92.69 104 TYR A O 1
ATOM 802 N N . GLU A 1 105 ? -14.001 8.960 9.365 1.00 91.81 105 GLU A N 1
ATOM 803 C CA . GLU A 1 105 ? -15.222 9.772 9.371 1.00 91.81 105 GLU A CA 1
ATOM 804 C C . GLU A 1 105 ? -14.932 11.212 8.930 1.00 91.81 105 GLU A C 1
ATOM 806 O O . GLU A 1 105 ? -15.630 11.757 8.075 1.00 91.81 105 GLU A O 1
ATOM 811 N N . GLU A 1 106 ? -13.835 11.796 9.419 1.00 89.19 106 GLU A N 1
ATOM 812 C CA . GLU A 1 106 ? -13.362 13.132 9.035 1.00 89.19 106 GLU A CA 1
ATOM 813 C C . GLU A 1 106 ? -12.933 13.239 7.560 1.00 89.19 106 GLU A C 1
ATOM 815 O O . GLU A 1 106 ? -12.845 14.350 7.034 1.00 89.19 106 GLU A O 1
ATOM 820 N N . LEU A 1 107 ? -12.671 12.118 6.875 1.00 85.81 107 LEU A N 1
ATOM 821 C CA . LEU A 1 107 ? -12.467 12.096 5.419 1.00 85.81 107 LEU A CA 1
ATOM 822 C C . LEU A 1 107 ? -13.783 12.145 4.627 1.00 85.81 107 LEU A C 1
ATOM 824 O O . LEU A 1 107 ? -13.736 12.233 3.400 1.00 85.81 107 LEU A O 1
ATOM 828 N N . GLY A 1 108 ? -14.935 12.113 5.302 1.00 89.88 108 GLY A N 1
ATOM 829 C CA . GLY A 1 108 ? -16.261 12.172 4.687 1.00 89.88 108 GLY A CA 1
ATOM 830 C C . GLY A 1 108 ? -17.013 10.842 4.675 1.00 89.88 108 GLY A C 1
ATOM 831 O O . GLY A 1 108 ? -17.947 10.696 3.891 1.00 89.88 108 GLY A O 1
ATOM 832 N N . TYR A 1 109 ? -16.641 9.886 5.534 1.00 89.12 109 TYR A N 1
ATOM 833 C CA . TYR A 1 109 ? -17.292 8.572 5.636 1.00 89.12 109 TYR A CA 1
ATOM 834 C C . TYR A 1 109 ? -17.950 8.336 7.014 1.00 89.12 109 TYR A C 1
ATOM 836 O O . TYR A 1 109 ? -17.592 7.386 7.706 1.00 89.12 109 TYR A O 1
ATOM 844 N N . PRO A 1 110 ? -18.915 9.172 7.448 1.00 85.62 110 PRO A N 1
ATOM 845 C CA . PRO A 1 110 ? -19.438 9.174 8.823 1.00 85.62 110 PRO A CA 1
ATOM 846 C C . PRO A 1 110 ? -20.232 7.920 9.233 1.00 85.62 110 PRO A C 1
ATOM 848 O O . PRO A 1 110 ? -20.531 7.751 10.407 1.00 85.62 110 PRO A O 1
ATOM 851 N N . GLN A 1 111 ? -20.619 7.066 8.281 1.00 88.19 111 GLN A N 1
ATOM 852 C CA . GLN A 1 111 ? -21.429 5.860 8.522 1.00 88.19 111 GLN A CA 1
ATOM 853 C C . GLN A 1 111 ? -20.707 4.564 8.122 1.00 88.19 111 GLN A C 1
ATOM 855 O O . GLN A 1 111 ? -21.327 3.507 8.063 1.00 88.19 111 GLN A O 1
ATOM 860 N N . ALA A 1 112 ? -19.411 4.635 7.804 1.00 91.81 112 ALA A N 1
ATOM 861 C CA . ALA A 1 112 ? -18.633 3.479 7.376 1.00 91.81 112 ALA A CA 1
ATOM 862 C C . ALA A 1 112 ? -17.535 3.149 8.389 1.00 91.81 112 ALA A C 1
ATOM 864 O O . ALA A 1 112 ? -16.929 4.036 8.995 1.00 91.81 112 ALA A O 1
ATOM 865 N N . TYR A 1 113 ? -17.238 1.860 8.533 1.00 94.25 113 TYR A N 1
ATOM 866 C CA . TYR A 1 113 ? -16.178 1.397 9.416 1.00 94.25 113 TYR A CA 1
ATOM 867 C C . TYR A 1 113 ? -14.839 1.349 8.687 1.00 94.25 113 TYR A C 1
ATOM 869 O O . TYR A 1 113 ? -14.697 0.747 7.618 1.00 94.25 113 TYR A O 1
ATOM 877 N N . PHE A 1 114 ? -13.815 1.940 9.300 1.00 94.25 114 PHE A N 1
ATOM 878 C CA . PHE A 1 114 ? -12.466 1.902 8.748 1.00 94.25 114 PHE A CA 1
ATOM 879 C C . PHE A 1 114 ? -11.921 0.471 8.670 1.00 94.25 114 PHE A C 1
ATOM 881 O O . PHE A 1 114 ? -11.168 0.151 7.751 1.00 94.25 114 PHE A O 1
ATOM 888 N N . ASN A 1 115 ? -12.321 -0.410 9.594 1.00 94.81 115 ASN A N 1
ATOM 889 C CA . ASN A 1 115 ? -11.901 -1.808 9.571 1.00 94.81 115 ASN A CA 1
ATOM 890 C C . ASN A 1 115 ? -12.337 -2.532 8.292 1.00 94.81 115 ASN A C 1
ATOM 892 O O . ASN A 1 115 ? -11.523 -3.203 7.658 1.00 94.81 115 ASN A O 1
ATOM 896 N N . ASP A 1 116 ? -13.586 -2.338 7.878 1.00 94.31 116 ASP A N 1
ATOM 897 C CA . ASP A 1 116 ? -14.128 -2.941 6.659 1.00 94.31 116 ASP A CA 1
ATOM 898 C C . ASP A 1 116 ? -13.391 -2.405 5.435 1.00 94.31 116 ASP A C 1
ATOM 900 O O . ASP A 1 116 ? -13.005 -3.159 4.538 1.00 94.31 116 ASP A O 1
ATOM 904 N N . ARG A 1 117 ? -13.099 -1.097 5.440 1.00 94.56 117 ARG A N 1
ATOM 905 C CA . ARG A 1 117 ? -12.300 -0.465 4.392 1.00 94.56 117 ARG A CA 1
ATOM 906 C C . ARG A 1 117 ? -10.894 -1.055 4.315 1.00 94.56 117 ARG A C 1
ATOM 908 O O . ARG A 1 117 ? -10.425 -1.351 3.217 1.00 94.56 117 ARG A O 1
ATOM 915 N N . LEU A 1 118 ? -10.227 -1.233 5.452 1.00 94.81 118 LEU A N 1
ATOM 916 C CA . LEU A 1 118 ? -8.889 -1.811 5.524 1.00 94.81 118 LEU A CA 1
ATOM 917 C C . LEU A 1 118 ? -8.878 -3.252 5.001 1.00 94.81 118 LEU A C 1
ATOM 919 O O . LEU A 1 118 ? -8.036 -3.581 4.166 1.00 94.81 118 LEU A O 1
ATOM 923 N N . VAL A 1 119 ? -9.825 -4.089 5.434 1.00 95.12 119 VAL A N 1
ATOM 924 C CA . VAL A 1 119 ? -9.955 -5.478 4.964 1.00 95.12 119 VAL A CA 1
ATOM 925 C C . VAL A 1 119 ? -10.201 -5.520 3.455 1.00 95.12 119 VAL A C 1
ATOM 927 O O . VAL A 1 119 ? -9.480 -6.221 2.746 1.00 95.12 119 VAL A O 1
ATOM 930 N N . ALA A 1 120 ? -11.133 -4.712 2.944 1.00 95.06 120 ALA A N 1
ATOM 931 C CA . ALA A 1 120 ? -11.429 -4.641 1.514 1.00 95.06 120 ALA A CA 1
ATOM 932 C C . ALA A 1 120 ? -10.214 -4.196 0.683 1.00 95.06 120 ALA A C 1
ATOM 934 O O . ALA A 1 120 ? -9.962 -4.728 -0.398 1.00 95.06 120 ALA A O 1
ATOM 935 N N . VAL A 1 121 ? -9.429 -3.236 1.182 1.00 95.38 121 VAL A N 1
ATOM 936 C CA . VAL A 1 121 ? -8.194 -2.795 0.519 1.00 95.38 121 VAL A CA 1
ATOM 937 C C . VAL A 1 121 ? -7.138 -3.896 0.539 1.00 95.38 121 VAL A C 1
ATOM 939 O O . VAL A 1 121 ? -6.495 -4.116 -0.485 1.00 95.38 121 VAL A O 1
ATOM 942 N N . ILE A 1 122 ? -6.963 -4.614 1.654 1.00 95.88 122 ILE A N 1
ATOM 943 C CA . ILE A 1 122 ? -6.044 -5.757 1.707 1.00 95.88 122 ILE A CA 1
ATOM 944 C C . ILE A 1 122 ? -6.451 -6.807 0.670 1.00 95.88 122 ILE A C 1
ATOM 946 O O . ILE A 1 122 ? -5.611 -7.219 -0.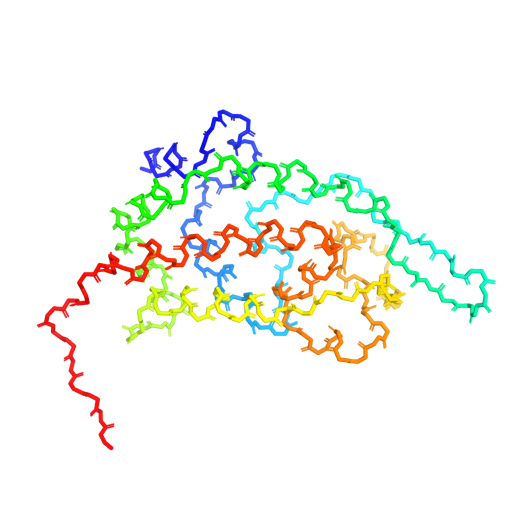130 1.00 95.88 122 ILE A O 1
ATOM 950 N N . ASP A 1 123 ? -7.728 -7.185 0.631 1.00 96.69 123 ASP A N 1
ATOM 951 C CA . ASP A 1 123 ? -8.245 -8.157 -0.335 1.00 96.69 123 ASP A CA 1
ATOM 952 C C . ASP A 1 123 ? -8.007 -7.709 -1.776 1.00 96.69 123 ASP A C 1
ATOM 954 O O . ASP A 1 123 ? -7.503 -8.481 -2.590 1.00 96.69 123 ASP A O 1
ATOM 958 N N . HIS A 1 124 ? -8.248 -6.433 -2.073 1.00 96.75 124 HIS A N 1
ATOM 959 C CA . HIS A 1 124 ? -7.958 -5.840 -3.376 1.00 96.75 124 HIS A CA 1
ATOM 960 C C . HIS A 1 124 ? -6.468 -5.921 -3.757 1.00 96.75 124 HIS A C 1
ATOM 962 O O . HIS A 1 124 ? -6.122 -6.277 -4.887 1.00 96.75 124 HIS A O 1
ATOM 968 N N . LEU A 1 125 ? -5.559 -5.619 -2.825 1.00 95.62 125 LEU A N 1
ATOM 969 C CA . LEU A 1 125 ? -4.111 -5.694 -3.059 1.00 95.62 125 LEU A CA 1
ATOM 970 C C . LEU A 1 125 ? -3.629 -7.129 -3.289 1.00 95.62 125 LEU A C 1
ATOM 972 O O . LEU A 1 125 ? -2.728 -7.355 -4.099 1.00 95.62 125 LEU A O 1
ATOM 976 N N . LEU A 1 126 ? -4.228 -8.107 -2.607 1.00 96.75 126 LEU A N 1
ATOM 977 C CA . LEU A 1 126 ? -3.881 -9.517 -2.777 1.00 96.75 126 LEU A CA 1
ATOM 978 C C . LEU A 1 126 ? -4.172 -10.028 -4.197 1.00 96.75 126 LEU A C 1
ATOM 980 O O . LEU A 1 126 ? -3.478 -10.942 -4.644 1.00 96.75 126 LEU A O 1
ATOM 984 N N . GLN A 1 127 ? -5.095 -9.385 -4.921 1.00 96.75 127 GLN A N 1
ATOM 985 C CA . GLN A 1 127 ? -5.409 -9.679 -6.325 1.00 96.75 127 GLN A CA 1
ATOM 986 C C . GLN A 1 127 ? -4.442 -9.053 -7.343 1.00 96.75 127 GLN A C 1
ATOM 988 O O . GLN A 1 127 ? -4.637 -9.216 -8.545 1.00 96.75 127 GLN A O 1
ATOM 993 N N . ALA A 1 128 ? -3.402 -8.328 -6.912 1.00 94.44 128 ALA A N 1
ATOM 994 C CA . ALA A 1 128 ? -2.440 -7.749 -7.851 1.00 94.44 128 ALA A CA 1
ATOM 995 C C . ALA A 1 128 ? -1.764 -8.841 -8.710 1.00 94.44 128 ALA A C 1
ATOM 997 O O . ALA A 1 128 ? -1.299 -9.838 -8.146 1.00 94.44 128 ALA A O 1
ATOM 998 N N . PRO A 1 129 ? -1.630 -8.664 -10.035 1.00 93.94 129 PRO A N 1
ATOM 999 C CA . PRO A 1 129 ? -0.900 -9.611 -10.873 1.00 93.94 129 PRO A CA 1
ATOM 1000 C C . PRO A 1 129 ? 0.610 -9.577 -10.581 1.00 93.94 129 PRO A C 1
ATOM 1002 O O . PRO A 1 129 ? 1.132 -8.618 -10.012 1.00 93.94 129 PRO A O 1
ATOM 1005 N N . GLU A 1 130 ? 1.322 -10.629 -10.989 1.00 91.94 130 GLU A N 1
ATOM 1006 C CA . GLU A 1 130 ? 2.782 -10.762 -10.839 1.00 91.94 130 GLU A CA 1
ATOM 1007 C C . GLU A 1 130 ? 3.454 -10.934 -12.215 1.00 91.94 130 GLU A C 1
ATOM 1009 O O . GLU A 1 130 ? 3.988 -12.006 -12.509 1.00 91.94 130 GLU A O 1
ATOM 1014 N N . PRO A 1 131 ? 3.393 -9.917 -13.099 1.00 86.88 131 PRO A N 1
ATOM 1015 C CA . PRO A 1 131 ? 3.977 -10.015 -14.431 1.00 86.88 131 PRO A CA 1
ATOM 1016 C C . PRO A 1 131 ? 5.507 -10.096 -14.355 1.00 86.88 131 PRO A C 1
ATOM 1018 O O . PRO A 1 131 ? 6.147 -9.469 -13.505 1.00 86.88 131 PRO A O 1
ATOM 1021 N N . GLN A 1 132 ? 6.103 -10.839 -15.285 1.00 79.94 132 GLN A N 1
ATOM 1022 C CA . GLN A 1 132 ? 7.551 -10.860 -15.464 1.00 79.94 132 GLN A CA 1
ATOM 1023 C C . GLN A 1 132 ? 7.959 -9.690 -16.365 1.00 79.94 132 GLN A C 1
ATOM 1025 O O . GLN A 1 132 ? 7.428 -9.550 -17.461 1.00 79.94 132 GLN A O 1
ATOM 1030 N N . ALA A 1 133 ? 8.885 -8.850 -15.891 1.00 75.94 133 ALA A N 1
ATOM 1031 C CA . ALA A 1 133 ? 9.467 -7.729 -16.640 1.00 75.94 133 ALA A CA 1
ATOM 1032 C C . ALA A 1 133 ? 8.436 -6.807 -17.348 1.00 75.94 133 ALA A C 1
ATOM 1034 O O . ALA A 1 133 ? 8.460 -6.680 -18.574 1.00 75.94 133 ALA A O 1
ATOM 1035 N N . PRO A 1 134 ? 7.531 -6.136 -16.606 1.00 81.12 134 PRO A N 1
ATOM 1036 C CA . PRO A 1 134 ? 6.542 -5.247 -17.210 1.00 81.12 134 PRO A CA 1
ATOM 1037 C C . PRO A 1 134 ? 7.210 -4.072 -17.944 1.00 81.12 134 PRO A C 1
ATOM 1039 O O . PRO A 1 134 ? 8.108 -3.408 -17.409 1.00 81.12 134 PRO A O 1
ATOM 1042 N N . ARG A 1 135 ? 6.739 -3.798 -19.165 1.00 82.25 135 ARG A N 1
ATOM 1043 C CA . ARG A 1 135 ? 7.195 -2.664 -19.978 1.00 82.25 135 ARG A CA 1
ATOM 1044 C C . ARG A 1 135 ? 6.568 -1.360 -19.505 1.00 82.25 135 ARG A C 1
ATOM 1046 O O . ARG A 1 135 ? 5.403 -1.321 -19.101 1.00 82.25 135 ARG A O 1
ATOM 1053 N N . VAL A 1 136 ? 7.350 -0.290 -19.561 1.00 78.12 136 VAL A N 1
ATOM 1054 C CA . VAL A 1 136 ? 6.944 1.051 -19.153 1.00 78.12 136 VAL A CA 1
ATOM 1055 C C . VAL A 1 136 ? 7.345 2.070 -20.202 1.00 78.12 136 VAL A C 1
ATOM 1057 O O . VAL A 1 136 ? 8.403 1.954 -20.807 1.00 78.12 136 VAL A O 1
ATOM 1060 N N . ARG A 1 137 ? 6.546 3.123 -20.350 1.00 76.44 137 ARG A N 1
ATOM 1061 C CA . ARG A 1 137 ? 6.858 4.276 -21.198 1.00 76.44 137 ARG A CA 1
ATOM 1062 C C . ARG A 1 137 ? 6.878 5.559 -20.381 1.00 76.44 137 ARG A C 1
ATOM 1064 O O . ARG A 1 137 ? 6.059 5.750 -19.479 1.00 76.44 137 ARG A O 1
ATOM 1071 N N . LEU A 1 138 ? 7.809 6.454 -20.700 1.00 71.69 138 LEU A N 1
ATOM 1072 C CA . LEU A 1 138 ? 7.883 7.765 -20.064 1.00 71.69 138 LEU A CA 1
ATOM 1073 C C . LEU A 1 138 ? 6.799 8.687 -20.640 1.00 71.69 138 LEU A C 1
ATOM 1075 O O . LEU A 1 138 ? 6.791 8.986 -21.832 1.00 71.69 138 LEU A O 1
ATOM 1079 N N . MET A 1 139 ? 5.924 9.203 -19.784 1.00 65.31 139 MET A N 1
ATOM 1080 C CA . MET A 1 139 ? 4.987 10.257 -20.136 1.00 65.31 139 MET A CA 1
ATOM 1081 C C . MET A 1 139 ? 5.751 11.538 -20.514 1.00 65.31 139 MET A C 1
ATOM 1083 O O . MET A 1 139 ? 6.568 12.047 -19.718 1.00 65.31 139 MET A O 1
ATOM 1087 N N . PRO A 1 140 ? 5.480 12.105 -21.702 1.00 56.94 140 PRO A N 1
ATOM 1088 C CA . PRO A 1 140 ? 6.039 13.388 -22.091 1.00 56.94 140 PRO A CA 1
ATOM 1089 C C . PRO A 1 140 ? 5.477 14.483 -21.176 1.00 56.94 140 PRO A C 1
ATOM 1091 O O . PRO A 1 140 ? 4.272 14.569 -20.949 1.00 56.94 140 PRO A O 1
ATOM 1094 N N . VAL A 1 141 ? 6.352 15.331 -20.634 1.00 56.78 141 VAL A N 1
ATOM 1095 C CA . VAL A 1 141 ? 5.950 16.482 -19.813 1.00 56.78 141 VAL A CA 1
ATOM 1096 C C . VAL A 1 141 ? 6.043 17.737 -20.669 1.00 56.78 141 VAL A C 1
ATOM 1098 O O . VAL A 1 141 ? 7.100 18.039 -21.217 1.00 56.78 141 VAL A O 1
ATOM 1101 N N . ARG A 1 142 ? 4.950 18.501 -20.753 1.00 49.25 142 ARG A N 1
ATOM 1102 C CA . ARG A 1 142 ? 4.987 19.901 -21.197 1.00 49.25 142 ARG A CA 1
ATOM 1103 C C . ARG A 1 142 ? 5.364 20.771 -19.991 1.00 49.25 142 ARG A C 1
ATOM 1105 O O . ARG A 1 142 ? 4.486 21.280 -19.307 1.00 49.25 142 ARG A O 1
ATOM 1112 N N . GLY A 1 143 ? 6.655 20.871 -19.669 1.00 52.97 143 GLY A N 1
ATOM 1113 C CA . GLY A 1 143 ? 7.141 21.671 -18.534 1.00 52.97 143 GLY A CA 1
ATOM 1114 C C . GLY A 1 143 ? 8.605 21.400 -18.168 1.00 52.97 143 GLY A C 1
ATOM 1115 O O . GLY A 1 143 ? 9.066 20.267 -18.256 1.00 52.97 143 GLY A O 1
ATOM 1116 N N . GLN A 1 144 ? 9.333 22.444 -17.754 1.00 45.31 144 GLN A N 1
ATOM 1117 C CA . GLN A 1 144 ? 10.789 22.429 -17.512 1.00 45.31 144 GLN A CA 1
ATOM 1118 C C . GLN A 1 144 ? 11.205 21.986 -16.091 1.00 45.31 144 GLN A C 1
ATOM 1120 O O . GLN A 1 144 ? 12.378 22.080 -15.741 1.00 45.31 144 GLN A O 1
ATOM 1125 N N . VAL A 1 145 ? 10.281 21.509 -15.249 1.00 46.69 145 VAL A N 1
ATOM 1126 C CA . VAL A 1 145 ? 10.593 21.164 -13.848 1.00 46.69 145 VAL A CA 1
ATOM 1127 C C . VAL A 1 145 ? 10.996 19.684 -13.731 1.00 46.69 145 VAL A C 1
ATOM 1129 O O . VAL A 1 145 ? 10.196 18.811 -14.087 1.00 46.69 145 VAL A O 1
ATOM 1132 N N . PRO A 1 146 ? 12.198 19.361 -13.210 1.00 44.75 146 PRO A N 1
ATOM 1133 C CA . PRO A 1 146 ? 12.586 17.988 -12.900 1.00 44.75 146 PRO A CA 1
ATOM 1134 C C . PRO A 1 146 ? 11.627 17.390 -11.865 1.00 44.75 146 PRO A C 1
ATOM 1136 O O . PRO A 1 146 ? 11.403 17.962 -10.800 1.00 44.75 146 PRO A O 1
ATOM 1139 N N . SER A 1 147 ? 11.043 16.231 -12.169 1.00 48.19 147 SER A N 1
ATOM 1140 C CA . SER A 1 147 ? 10.154 15.556 -11.225 1.00 48.19 147 SER A CA 1
ATOM 1141 C C . SER A 1 147 ? 10.979 14.850 -10.152 1.00 48.19 147 SER A C 1
ATOM 1143 O O . SER A 1 147 ? 11.751 13.944 -10.455 1.00 48.19 147 SER A O 1
ATOM 1145 N N . LEU A 1 148 ? 10.762 15.225 -8.891 1.00 48.81 148 LEU A N 1
ATOM 1146 C CA . LEU A 1 148 ? 11.264 14.510 -7.710 1.00 48.81 148 LEU A CA 1
ATOM 1147 C C . LEU A 1 148 ? 10.492 13.199 -7.443 1.00 48.81 148 LEU A C 1
ATOM 1149 O O . LEU A 1 148 ? 10.651 12.596 -6.387 1.00 48.81 148 LEU A O 1
ATOM 1153 N N . GLN A 1 149 ? 9.611 12.773 -8.359 1.00 52.75 149 GLN A N 1
ATOM 1154 C CA . GLN A 1 149 ? 8.745 11.602 -8.210 1.00 52.75 149 GLN A CA 1
ATOM 1155 C C . GLN A 1 149 ? 9.076 10.562 -9.294 1.00 52.75 149 GLN A C 1
ATOM 1157 O O . GLN A 1 149 ? 8.525 10.619 -10.397 1.00 52.75 149 GLN A O 1
ATOM 1162 N N . PRO A 1 150 ? 9.966 9.597 -8.999 1.00 51.25 150 PRO A N 1
ATOM 1163 C CA . PRO A 1 150 ? 10.579 8.744 -10.014 1.00 51.25 150 PRO A CA 1
ATOM 1164 C C . PRO A 1 150 ? 9.594 7.883 -10.827 1.00 51.25 150 PRO A C 1
ATOM 1166 O O . PRO A 1 150 ? 9.867 7.594 -11.985 1.00 51.25 150 PRO A O 1
ATOM 1169 N N . TRP A 1 151 ? 8.453 7.479 -10.251 1.00 56.62 151 TRP A N 1
ATOM 1170 C CA . TRP A 1 151 ? 7.515 6.518 -10.862 1.00 56.62 151 TRP A CA 1
ATOM 1171 C C . TRP A 1 151 ? 6.259 7.137 -11.490 1.00 56.62 151 TRP A C 1
ATOM 1173 O O . TRP A 1 151 ? 5.574 6.464 -12.251 1.00 56.62 151 TRP A O 1
ATOM 1183 N N . VAL A 1 152 ? 5.929 8.397 -11.192 1.00 57.44 152 VAL A N 1
ATOM 1184 C CA . VAL A 1 152 ? 4.661 9.024 -11.635 1.00 57.44 152 VAL A CA 1
ATOM 1185 C C . VAL A 1 152 ? 4.703 9.399 -13.118 1.00 57.44 152 VAL A C 1
ATOM 1187 O O . VAL A 1 152 ? 3.670 9.608 -13.742 1.00 57.44 152 VAL A O 1
ATOM 1190 N N . ARG A 1 153 ? 5.906 9.448 -13.699 1.00 67.06 153 ARG A N 1
ATOM 1191 C CA . ARG A 1 153 ? 6.098 9.682 -15.130 1.00 67.06 153 ARG A CA 1
ATOM 1192 C C . ARG A 1 153 ? 6.140 8.407 -15.959 1.00 67.06 153 ARG A C 1
ATOM 1194 O O . ARG A 1 153 ? 6.139 8.528 -17.171 1.00 67.06 153 ARG A O 1
ATOM 1201 N N . TYR A 1 154 ? 6.217 7.226 -15.356 1.00 70.06 154 TYR A N 1
ATOM 1202 C CA . TYR A 1 154 ? 6.268 5.976 -16.110 1.00 70.06 154 TYR A CA 1
ATOM 1203 C C . TYR A 1 154 ? 4.921 5.266 -16.022 1.00 70.06 154 TYR A C 1
ATOM 1205 O O . TYR A 1 154 ? 4.531 4.803 -14.949 1.00 70.06 154 TYR A O 1
ATOM 1213 N N . GLU A 1 155 ? 4.227 5.174 -17.151 1.00 78.94 155 GLU A N 1
ATOM 1214 C CA . GLU A 1 155 ? 3.019 4.356 -17.313 1.00 78.94 155 GLU A CA 1
ATOM 1215 C C . GLU A 1 155 ? 3.408 2.959 -17.785 1.00 78.94 155 GLU A C 1
ATOM 1217 O O . GLU A 1 155 ? 4.415 2.802 -18.478 1.00 78.94 155 GLU A O 1
ATOM 1222 N N . PHE A 1 156 ? 2.614 1.951 -17.437 1.00 81.94 156 PHE A N 1
ATOM 1223 C CA . PHE A 1 156 ? 2.735 0.642 -18.064 1.00 81.94 156 PHE A CA 1
ATOM 1224 C C . PHE A 1 156 ? 2.290 0.719 -19.525 1.00 81.94 156 PHE A C 1
ATOM 1226 O O . PHE A 1 156 ? 1.319 1.397 -19.858 1.00 81.94 156 PHE A O 1
ATOM 1233 N N . GLU A 1 157 ? 3.010 0.026 -20.405 1.00 85.75 157 GLU A N 1
ATOM 1234 C CA . GLU A 1 157 ? 2.591 -0.101 -21.807 1.00 85.75 157 GLU A CA 1
ATOM 1235 C C . GLU A 1 157 ? 1.384 -1.033 -21.948 1.00 85.75 157 GLU A C 1
ATOM 1237 O O . GLU A 1 157 ? 0.522 -0.794 -22.790 1.00 85.75 157 GLU A O 1
ATOM 1242 N N . ASP A 1 158 ? 1.307 -2.062 -21.099 1.00 87.69 158 ASP A N 1
ATOM 1243 C CA . ASP A 1 158 ? 0.165 -2.970 -21.021 1.00 87.69 158 ASP A CA 1
ATOM 1244 C C . ASP A 1 158 ? -1.062 -2.232 -20.439 1.00 87.69 158 ASP A C 1
ATOM 1246 O O . ASP A 1 158 ? -1.034 -1.830 -19.266 1.00 87.69 158 ASP A O 1
ATOM 1250 N N . PRO A 1 159 ? -2.160 -2.081 -21.207 1.00 88.69 159 PRO A N 1
ATOM 1251 C CA . PRO A 1 159 ? -3.369 -1.407 -20.743 1.00 88.69 159 PRO A CA 1
ATOM 1252 C C . PRO A 1 159 ? -4.009 -2.065 -19.518 1.00 88.69 159 PRO A C 1
ATOM 1254 O O . PRO A 1 159 ? -4.628 -1.370 -18.714 1.00 88.69 159 PRO A O 1
ATOM 1257 N N . GLN A 1 160 ? -3.865 -3.382 -19.347 1.00 91.00 160 GLN A N 1
ATOM 1258 C CA . GLN A 1 160 ? -4.397 -4.089 -18.183 1.00 91.00 160 GLN A CA 1
ATOM 1259 C C . GLN A 1 160 ? -3.614 -3.723 -16.922 1.00 91.00 160 GLN A C 1
ATOM 1261 O O . GLN A 1 160 ? -4.218 -3.458 -15.883 1.00 91.00 160 GLN A O 1
ATOM 1266 N N . LEU A 1 161 ? -2.283 -3.633 -17.018 1.00 89.00 161 LEU A N 1
ATOM 1267 C CA . LEU A 1 161 ? -1.435 -3.179 -15.913 1.00 89.00 161 LEU A CA 1
ATOM 1268 C C . LEU A 1 161 ? -1.636 -1.687 -15.619 1.00 89.00 161 LEU A C 1
ATOM 1270 O O . LEU A 1 161 ? -1.633 -1.273 -14.457 1.00 89.00 161 LEU A O 1
ATOM 1274 N N . GLU A 1 162 ? -1.854 -0.869 -16.649 1.00 87.69 162 GLU A N 1
ATOM 1275 C CA . GLU A 1 162 ? -2.123 0.558 -16.473 1.00 87.69 162 GLU A CA 1
ATOM 1276 C C . GLU A 1 162 ? -3.538 0.833 -15.930 1.00 87.69 162 GLU A C 1
ATOM 1278 O O . GLU A 1 162 ? -3.765 1.861 -15.294 1.00 87.69 162 GLU A O 1
ATOM 1283 N N . ALA A 1 163 ? -4.485 -0.092 -16.079 1.00 89.75 163 ALA A N 1
ATOM 1284 C CA . ALA A 1 163 ? -5.814 0.014 -15.474 1.00 89.75 163 ALA A CA 1
ATOM 1285 C C . ALA A 1 163 ? -5.848 -0.372 -13.981 1.00 89.75 163 ALA A C 1
ATOM 1287 O O . ALA A 1 163 ? -6.831 -0.079 -13.297 1.00 89.75 163 ALA A O 1
ATOM 1288 N N . LEU A 1 164 ? -4.790 -1.003 -13.457 1.00 90.75 164 LEU A N 1
ATOM 1289 C CA . LEU A 1 164 ? -4.713 -1.418 -12.054 1.00 90.75 164 LEU A CA 1
ATOM 1290 C C . LEU A 1 164 ? -4.834 -0.231 -11.089 1.00 90.75 164 LEU A C 1
ATOM 1292 O O . LEU A 1 164 ? -4.462 0.908 -11.396 1.00 90.75 164 LEU A O 1
ATOM 1296 N N . SER A 1 165 ? -5.281 -0.507 -9.861 1.00 90.69 165 SER A N 1
ATOM 1297 C CA . SER A 1 165 ? -5.263 0.521 -8.819 1.00 90.69 165 SER A CA 1
ATOM 1298 C C . SER A 1 165 ? -3.835 0.946 -8.483 1.00 90.69 165 SER A C 1
ATOM 1300 O O . SER A 1 165 ? -2.87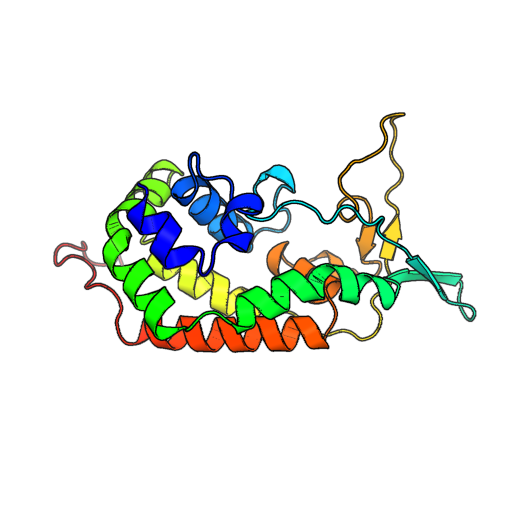6 0.197 -8.683 1.00 90.69 165 SER A O 1
ATOM 1302 N N . ALA A 1 166 ? -3.681 2.126 -7.885 1.00 85.31 166 ALA A N 1
ATOM 1303 C CA . ALA A 1 166 ? -2.384 2.620 -7.442 1.00 85.31 166 ALA A CA 1
ATOM 1304 C C . ALA A 1 166 ? -1.652 1.601 -6.551 1.00 85.31 166 ALA A C 1
ATOM 1306 O O . ALA A 1 166 ? -0.466 1.349 -6.750 1.00 85.31 166 ALA A O 1
ATOM 1307 N N . GLY A 1 167 ? -2.380 0.961 -5.633 1.00 87.44 167 GLY A N 1
ATOM 1308 C CA . GLY A 1 167 ? -1.879 -0.103 -4.771 1.00 87.44 167 GLY A CA 1
ATOM 1309 C C . GLY A 1 167 ? -1.347 -1.325 -5.523 1.00 87.44 167 GLY A C 1
ATOM 1310 O O . GLY A 1 167 ? -0.235 -1.782 -5.273 1.00 87.44 167 GLY A O 1
ATOM 1311 N N . GLN A 1 168 ? -2.109 -1.836 -6.486 1.00 92.31 168 GLN A N 1
ATOM 1312 C CA . GLN A 1 168 ? -1.695 -2.994 -7.280 1.00 92.31 168 GLN A CA 1
ATOM 1313 C C . GLN A 1 168 ? -0.524 -2.650 -8.208 1.00 92.31 168 GLN A C 1
ATOM 1315 O O . GLN A 1 168 ? 0.420 -3.429 -8.327 1.00 92.31 168 GLN A O 1
ATOM 1320 N N . LYS A 1 169 ? -0.513 -1.445 -8.790 1.00 86.44 169 LYS A N 1
ATOM 1321 C CA . LYS A 1 169 ? 0.621 -0.967 -9.584 1.00 86.44 169 LYS A CA 1
ATOM 1322 C C . LYS A 1 169 ? 1.916 -0.878 -8.771 1.00 86.44 169 LYS A C 1
ATOM 1324 O O . LYS A 1 169 ? 2.983 -1.096 -9.334 1.00 86.44 169 LYS A O 1
ATOM 1329 N N . ILE A 1 170 ? 1.857 -0.559 -7.474 1.00 8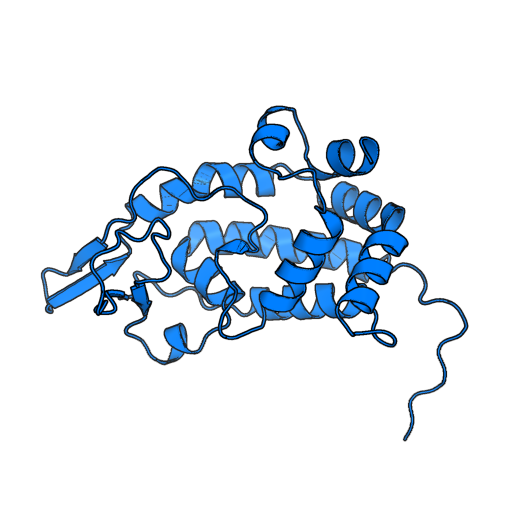3.56 170 ILE A N 1
ATOM 1330 C CA . ILE A 1 170 ? 3.039 -0.609 -6.590 1.00 83.56 170 ILE A CA 1
ATOM 1331 C C . ILE A 1 170 ? 3.588 -2.021 -6.529 1.00 83.56 170 ILE A C 1
ATOM 1333 O O . ILE A 1 170 ? 4.777 -2.211 -6.757 1.00 83.56 170 ILE A O 1
ATOM 1337 N N . LEU A 1 171 ? 2.722 -2.999 -6.254 1.00 87.88 171 LEU A N 1
ATOM 1338 C CA . LEU A 1 171 ? 3.116 -4.402 -6.154 1.00 8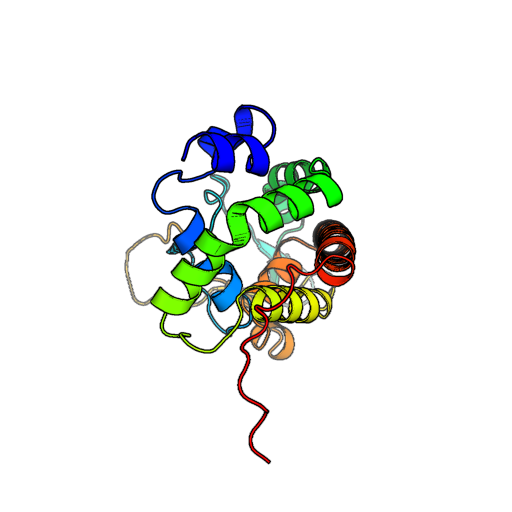7.88 171 LEU A CA 1
ATOM 1339 C C . LEU A 1 171 ? 3.758 -4.892 -7.457 1.00 87.88 171 LEU A C 1
ATOM 1341 O O . LEU A 1 171 ? 4.771 -5.577 -7.415 1.00 87.88 171 LEU A O 1
ATOM 1345 N N . VAL A 1 172 ? 3.250 -4.458 -8.612 1.00 87.44 172 VAL A N 1
ATOM 1346 C CA . VAL A 1 172 ? 3.892 -4.738 -9.904 1.00 87.44 172 VAL A CA 1
ATOM 1347 C C . VAL A 1 172 ? 5.265 -4.056 -10.016 1.00 87.44 172 VAL A C 1
ATOM 1349 O O . VAL A 1 172 ? 6.235 -4.686 -10.433 1.00 87.44 172 VAL A O 1
ATOM 1352 N N . ARG A 1 173 ? 5.383 -2.779 -9.623 1.00 81.00 173 ARG A N 1
ATOM 1353 C CA . ARG A 1 173 ? 6.625 -1.990 -9.754 1.00 81.00 173 ARG A CA 1
ATOM 1354 C C . ARG A 1 173 ? 7.760 -2.437 -8.830 1.00 81.00 173 ARG A C 1
ATOM 1356 O O . ARG A 1 173 ? 8.916 -2.283 -9.212 1.00 81.00 173 ARG A O 1
ATOM 1363 N N . ILE A 1 174 ? 7.460 -2.968 -7.643 1.00 80.94 174 ILE A N 1
ATOM 1364 C CA . ILE A 1 174 ? 8.490 -3.473 -6.712 1.00 80.94 174 ILE A CA 1
ATOM 1365 C C . ILE A 1 174 ? 9.049 -4.842 -7.126 1.00 80.94 174 ILE A C 1
ATOM 1367 O O . ILE A 1 174 ? 10.028 -5.297 -6.540 1.00 80.94 174 ILE A O 1
ATOM 1371 N N . GLY A 1 175 ? 8.448 -5.481 -8.134 1.00 84.12 175 GLY A N 1
ATOM 1372 C CA . GLY A 1 175 ? 8.846 -6.783 -8.655 1.00 84.12 175 GLY A CA 1
ATOM 1373 C C . GLY A 1 175 ? 8.170 -7.965 -7.943 1.00 84.12 175 GLY A C 1
ATOM 1374 O O . GLY A 1 175 ? 7.715 -7.840 -6.803 1.00 84.12 175 GLY A O 1
ATOM 1375 N N . PRO A 1 176 ? 8.103 -9.140 -8.600 1.00 88.88 176 PRO A N 1
ATOM 1376 C CA . PRO A 1 176 ? 7.307 -10.281 -8.139 1.00 88.88 176 PRO A CA 1
ATOM 1377 C C . PRO A 1 176 ? 7.778 -10.861 -6.798 1.00 88.88 176 PRO A C 1
ATOM 1379 O O . PRO A 1 176 ? 6.953 -11.266 -5.984 1.00 88.88 176 PRO A O 1
ATOM 1382 N N . GLU A 1 177 ? 9.084 -10.876 -6.528 1.00 89.19 177 GLU A N 1
ATOM 1383 C CA . GLU A 1 177 ? 9.632 -11.385 -5.264 1.00 89.19 177 GLU A CA 1
ATOM 1384 C C . GLU A 1 177 ? 9.180 -10.534 -4.067 1.00 89.19 177 GLU A C 1
ATOM 1386 O O . GLU A 1 177 ? 8.544 -11.037 -3.137 1.00 89.19 177 GLU A O 1
ATOM 1391 N N . HIS A 1 178 ? 9.409 -9.221 -4.128 1.00 87.94 178 HIS A N 1
ATOM 1392 C CA . HIS A 1 178 ? 8.949 -8.291 -3.102 1.00 87.94 178 HIS A CA 1
ATOM 1393 C C . HIS A 1 178 ? 7.421 -8.245 -3.004 1.00 87.94 178 HIS A C 1
ATOM 1395 O O . HIS A 1 178 ? 6.884 -8.200 -1.896 1.00 87.94 178 HIS A O 1
ATOM 1401 N N . ALA A 1 179 ? 6.702 -8.328 -4.127 1.00 91.06 179 ALA A N 1
ATOM 1402 C CA . ALA A 1 179 ? 5.245 -8.403 -4.126 1.00 91.06 179 ALA A CA 1
ATOM 1403 C C . ALA A 1 179 ? 4.733 -9.608 -3.329 1.00 91.06 179 ALA A C 1
ATOM 1405 O O . ALA A 1 179 ? 3.821 -9.455 -2.518 1.00 91.06 179 ALA A O 1
ATOM 1406 N N . ARG A 1 180 ? 5.334 -10.793 -3.497 1.00 94.25 180 ARG A N 1
ATOM 1407 C CA . ARG A 1 180 ? 4.964 -11.999 -2.736 1.00 94.25 180 ARG A CA 1
ATOM 1408 C C . ARG A 1 180 ? 5.202 -11.828 -1.243 1.00 94.25 180 ARG A C 1
ATOM 1410 O O . ARG A 1 180 ? 4.326 -12.186 -0.457 1.00 94.25 180 ARG A O 1
ATOM 1417 N N . LEU A 1 181 ? 6.336 -11.243 -0.857 1.00 93.25 181 LEU A N 1
ATOM 1418 C CA . LEU A 1 181 ? 6.655 -10.951 0.542 1.00 93.25 181 LEU A CA 1
ATOM 1419 C C . LEU A 1 181 ? 5.633 -9.987 1.160 1.00 93.25 181 LEU A C 1
ATOM 1421 O O . LEU A 1 181 ? 5.084 -10.263 2.230 1.00 93.25 181 LEU A O 1
ATOM 1425 N N . VAL A 1 182 ? 5.317 -8.891 0.465 1.00 92.62 182 VAL A N 1
ATOM 1426 C CA . VAL A 1 182 ? 4.297 -7.928 0.906 1.00 92.62 182 VAL A CA 1
ATOM 1427 C C . VAL A 1 182 ? 2.932 -8.609 1.022 1.00 92.62 182 VAL A C 1
ATOM 1429 O O . VAL A 1 182 ? 2.291 -8.515 2.067 1.00 92.62 182 VAL A O 1
ATOM 1432 N N . LYS A 1 183 ? 2.500 -9.361 0.002 1.00 95.62 183 LYS A N 1
ATOM 1433 C CA . LYS A 1 183 ? 1.230 -10.103 0.023 1.00 95.62 183 LYS A CA 1
ATOM 1434 C C . LYS A 1 183 ? 1.166 -11.114 1.167 1.00 95.62 183 LYS A C 1
ATOM 1436 O O . LYS A 1 183 ? 0.120 -11.242 1.795 1.00 95.62 183 LYS A O 1
ATOM 1441 N N . ALA A 1 184 ? 2.255 -11.820 1.471 1.00 96.12 184 ALA A N 1
ATOM 1442 C CA . ALA A 1 184 ? 2.305 -12.740 2.604 1.00 96.12 184 ALA A CA 1
ATOM 1443 C C . ALA A 1 184 ? 2.053 -12.008 3.932 1.00 96.12 184 ALA A C 1
ATOM 1445 O O . ALA A 1 184 ? 1.214 -12.446 4.719 1.00 96.12 184 ALA A O 1
ATOM 1446 N N . LYS A 1 185 ? 2.690 -10.847 4.143 1.00 94.44 185 LYS A N 1
ATOM 1447 C CA . LYS A 1 185 ? 2.445 -10.025 5.338 1.00 94.44 185 LYS A CA 1
ATOM 1448 C C . LYS A 1 185 ? 1.012 -9.489 5.388 1.00 94.44 185 LYS A C 1
ATOM 1450 O O . LYS A 1 185 ? 0.397 -9.518 6.449 1.00 94.44 185 LYS A O 1
ATOM 1455 N N . LEU A 1 186 ? 0.460 -9.060 4.251 1.00 95.38 186 LEU A N 1
ATOM 1456 C CA . LEU A 1 186 ? -0.934 -8.616 4.151 1.00 95.38 186 LEU A CA 1
ATOM 1457 C C . LEU A 1 186 ? -1.920 -9.733 4.528 1.00 95.38 186 LEU A C 1
ATOM 1459 O O . LEU A 1 186 ? -2.858 -9.471 5.275 1.00 95.38 186 LEU A O 1
ATOM 1463 N N . ARG A 1 187 ? -1.692 -10.980 4.083 1.00 96.69 187 ARG A N 1
ATOM 1464 C CA . ARG A 1 187 ? -2.515 -12.138 4.490 1.00 96.69 187 ARG A CA 1
ATOM 1465 C C . ARG A 1 187 ? -2.435 -12.393 5.993 1.00 96.69 187 ARG A C 1
ATOM 1467 O O . ARG A 1 187 ? -3.473 -12.598 6.615 1.00 96.69 187 ARG A O 1
ATOM 1474 N N . ALA A 1 188 ? -1.232 -12.348 6.567 1.00 95.31 188 ALA A N 1
ATOM 1475 C CA . ALA A 1 188 ? -1.036 -12.530 8.004 1.00 95.31 188 ALA A CA 1
ATOM 1476 C C . ALA A 1 188 ? -1.777 -11.451 8.811 1.00 95.31 188 ALA A C 1
ATOM 1478 O O . ALA A 1 188 ? -2.555 -11.770 9.704 1.00 95.31 188 ALA A O 1
ATOM 1479 N N . LEU A 1 189 ? -1.621 -10.177 8.434 1.00 93.06 189 LEU A N 1
ATOM 1480 C CA . LEU A 1 189 ? -2.324 -9.069 9.081 1.00 93.06 189 LEU A CA 1
ATOM 1481 C C . LEU A 1 189 ? -3.848 -9.197 8.945 1.00 93.06 189 LEU A C 1
ATOM 1483 O O . LEU A 1 189 ? -4.579 -8.982 9.909 1.00 93.06 189 LEU A O 1
ATOM 1487 N N . ARG A 1 190 ? -4.337 -9.576 7.758 1.00 94.44 190 ARG A N 1
ATOM 1488 C CA . ARG A 1 190 ? -5.767 -9.790 7.514 1.00 94.44 190 ARG A CA 1
ATOM 1489 C C . ARG A 1 190 ? -6.346 -10.860 8.435 1.00 94.44 190 ARG A C 1
ATOM 1491 O O . ARG A 1 190 ? -7.431 -10.659 8.968 1.00 94.44 190 ARG A O 1
ATOM 1498 N N . ALA A 1 191 ? -5.646 -11.981 8.614 1.00 94.19 191 ALA A N 1
ATOM 1499 C CA . ALA A 1 191 ? -6.094 -13.063 9.489 1.00 94.19 191 ALA A CA 1
ATOM 1500 C C . ALA A 1 191 ? -6.248 -12.586 10.943 1.00 94.19 191 ALA A C 1
ATOM 1502 O O . ALA A 1 191 ? -7.263 -12.863 11.582 1.00 94.19 191 ALA A O 1
ATOM 1503 N N . GLU A 1 192 ? -5.293 -11.794 11.431 1.00 93.19 192 GLU A N 1
ATOM 1504 C CA . GLU A 1 192 ? -5.300 -11.250 12.793 1.00 93.19 192 GLU A CA 1
ATOM 1505 C C . GLU A 1 192 ? -6.405 -10.212 13.037 1.00 93.19 192 GLU A C 1
ATOM 1507 O O . GLU A 1 192 ? -6.986 -10.151 14.126 1.00 93.19 192 GLU A O 1
ATOM 1512 N N . ILE A 1 193 ? -6.699 -9.383 12.032 1.00 88.69 193 ILE A N 1
ATOM 1513 C CA . ILE A 1 193 ? -7.734 -8.345 12.118 1.00 88.69 193 ILE A CA 1
ATOM 1514 C C . ILE A 1 193 ? -9.137 -8.940 11.941 1.00 88.69 193 ILE A C 1
ATOM 1516 O O . ILE A 1 193 ? -10.057 -8.520 12.635 1.00 88.69 193 ILE A O 1
ATOM 1520 N N . ALA A 1 194 ? -9.310 -9.930 11.059 1.00 82.88 194 ALA A N 1
ATOM 1521 C CA . ALA A 1 194 ? -10.608 -10.559 10.812 1.00 82.88 194 ALA A CA 1
ATOM 1522 C C . ALA A 1 194 ? -11.051 -11.480 11.961 1.00 82.88 194 ALA A C 1
ATOM 1524 O O . ALA A 1 194 ? -12.225 -11.495 12.312 1.00 82.88 194 ALA A O 1
ATOM 1525 N N . THR A 1 195 ? -10.119 -12.223 12.570 1.00 74.19 195 THR A N 1
ATOM 1526 C CA . THR A 1 195 ? -10.430 -13.156 13.672 1.00 74.19 195 THR A CA 1
ATOM 1527 C C . THR A 1 195 ? -10.823 -12.423 14.955 1.00 74.19 195 THR A C 1
ATOM 1529 O O . THR A 1 195 ? -11.615 -12.925 15.744 1.00 74.19 195 THR A O 1
ATOM 1532 N N . ASN A 1 196 ? -10.286 -11.219 15.159 1.00 63.25 196 ASN A N 1
ATOM 1533 C CA . ASN A 1 196 ? -10.437 -10.448 16.391 1.00 63.25 196 ASN A CA 1
ATOM 1534 C C . ASN A 1 196 ? -10.956 -9.033 16.106 1.00 63.25 196 ASN A C 1
ATOM 1536 O O . ASN A 1 196 ? -10.453 -8.068 16.688 1.00 63.25 196 ASN A O 1
ATOM 1540 N N . ALA A 1 197 ? -11.895 -8.890 15.165 1.00 58.69 197 ALA A N 1
ATOM 1541 C CA . ALA A 1 197 ? -12.437 -7.584 14.805 1.00 58.69 197 ALA A CA 1
ATOM 1542 C C . ALA A 1 197 ? -12.940 -6.860 16.073 1.00 58.69 197 ALA A C 1
ATOM 1544 O O . ALA A 1 197 ? -13.616 -7.489 16.895 1.00 58.69 197 ALA A O 1
ATOM 1545 N N . PRO A 1 198 ? -12.592 -5.573 16.287 1.00 55.00 198 PRO A N 1
ATOM 1546 C CA . PRO A 1 198 ? -13.154 -4.822 17.402 1.00 55.00 198 PRO A CA 1
ATOM 1547 C C . PRO A 1 198 ? -14.673 -4.867 17.252 1.00 55.00 198 PRO A C 1
ATOM 1549 O O . PRO A 1 198 ? -15.168 -4.588 16.161 1.00 55.00 198 PRO A O 1
ATOM 1552 N N . ALA A 1 199 ? -15.384 -5.288 18.306 1.00 46.66 199 ALA A N 1
ATOM 1553 C CA . ALA A 1 199 ? -16.835 -5.416 18.282 1.00 46.66 199 ALA A CA 1
ATOM 1554 C C . ALA A 1 199 ? -17.422 -4.142 17.666 1.00 46.66 199 ALA A C 1
ATOM 1556 O O . ALA A 1 199 ? -17.256 -3.054 18.226 1.00 46.66 199 ALA A O 1
ATOM 1557 N N . ALA A 1 200 ? -18.030 -4.276 16.482 1.00 46.47 200 ALA A N 1
ATOM 1558 C CA . ALA A 1 200 ? -18.825 -3.211 15.903 1.00 46.47 200 ALA A CA 1
ATOM 1559 C C . ALA A 1 200 ? -19.812 -2.803 16.997 1.00 46.47 200 ALA A C 1
ATOM 1561 O O . ALA A 1 200 ? -20.497 -3.668 17.550 1.00 46.47 200 ALA A O 1
ATOM 1562 N N . GLY A 1 201 ? -19.759 -1.532 17.406 1.00 41.47 201 GLY A N 1
ATOM 1563 C CA . GLY A 1 201 ? -20.552 -1.022 18.519 1.00 41.47 201 GLY A CA 1
ATOM 1564 C C . GLY A 1 201 ? -21.990 -1.509 18.391 1.00 41.47 201 GLY A C 1
ATOM 1565 O O . GLY A 1 201 ? -22.533 -1.534 17.288 1.00 41.47 201 GLY A O 1
ATOM 1566 N N . ALA A 1 202 ? -22.563 -1.946 19.509 1.00 41.31 202 ALA A N 1
ATOM 1567 C CA . ALA A 1 202 ? -23.874 -2.578 19.627 1.00 41.31 202 ALA A CA 1
ATOM 1568 C C . ALA A 1 202 ? -25.062 -1.640 19.295 1.00 41.31 202 ALA A C 1
ATOM 1570 O O . ALA A 1 202 ? -26.084 -1.696 19.964 1.00 41.31 202 ALA A O 1
ATOM 1571 N N . ASP A 1 203 ? -24.927 -0.785 18.280 1.00 43.28 203 ASP A N 1
ATOM 1572 C CA . ASP A 1 203 ? -25.895 0.246 17.903 1.00 43.28 203 ASP A CA 1
ATOM 1573 C C . ASP A 1 203 ? -25.952 0.491 16.379 1.00 43.28 203 ASP A C 1
ATOM 1575 O O . ASP A 1 203 ? -26.340 1.561 15.912 1.00 43.28 203 ASP A O 1
ATOM 1579 N N . ALA A 1 204 ? -25.548 -0.491 15.563 1.00 45.59 204 ALA A N 1
ATOM 1580 C CA . ALA A 1 204 ? -25.707 -0.394 14.113 1.00 45.59 204 ALA A CA 1
ATOM 1581 C C . ALA A 1 204 ? -27.206 -0.446 13.738 1.00 45.59 204 ALA A C 1
ATOM 1583 O O . ALA A 1 204 ? -27.870 -1.440 14.058 1.00 45.59 204 ALA A O 1
ATOM 1584 N N . PRO A 1 205 ? -27.763 0.573 13.052 1.00 45.59 205 PRO A N 1
ATOM 1585 C CA . PRO A 1 205 ? -29.118 0.486 12.524 1.00 45.59 205 PRO A CA 1
ATOM 1586 C C . PRO A 1 205 ? -29.184 -0.617 11.453 1.00 45.59 205 PRO A C 1
ATOM 1588 O O . PRO A 1 205 ? -28.203 -0.836 10.735 1.00 45.59 205 PRO A O 1
ATOM 1591 N N . PRO A 1 206 ? -30.314 -1.340 11.346 1.00 38.44 206 PRO A N 1
ATOM 1592 C CA . PRO A 1 206 ? -30.423 -2.472 10.437 1.00 38.44 206 PRO A CA 1
ATOM 1593 C C . PRO A 1 206 ? -30.250 -2.033 8.975 1.00 38.44 206 PRO A C 1
ATOM 1595 O O . PRO A 1 206 ? -30.607 -0.903 8.626 1.00 38.44 206 PRO A O 1
ATOM 1598 N N . PRO A 1 207 ? -29.729 -2.918 8.105 1.00 39.91 207 PRO A N 1
ATOM 1599 C CA . PRO A 1 207 ? -29.590 -2.622 6.689 1.00 39.91 207 PRO A CA 1
ATOM 1600 C C . PRO A 1 207 ? -30.971 -2.395 6.069 1.00 39.91 207 PRO A C 1
ATOM 1602 O O . PRO A 1 207 ? -31.869 -3.231 6.198 1.00 39.91 207 PRO A O 1
ATOM 1605 N N . SER A 1 208 ? -31.132 -1.254 5.400 1.00 50.81 208 SER A N 1
ATOM 1606 C CA . SER A 1 208 ? -32.305 -0.970 4.578 1.00 50.81 208 SER A CA 1
ATOM 1607 C C . SER A 1 208 ? -32.399 -2.007 3.459 1.00 50.81 208 SER A C 1
ATOM 1609 O O . SER A 1 208 ? -31.442 -2.179 2.700 1.00 50.81 208 SER A O 1
ATOM 1611 N N . GLN A 1 209 ? -33.539 -2.700 3.402 1.00 45.69 209 GLN A N 1
ATOM 1612 C CA . GLN A 1 209 ? -33.945 -3.525 2.262 1.00 45.69 209 GLN A CA 1
ATOM 1613 C C . GLN A 1 209 ? -34.249 -2.664 1.036 1.00 45.69 209 GLN A C 1
ATOM 1615 O O . GLN A 1 209 ? -34.735 -1.524 1.229 1.00 45.69 209 GLN A O 1
#

Foldseek 3Di:
DVVLCPLQQPDDVSVVFADPPCRLLLVLLQLLQQQALDDDPVSDRGDQQPDAFDWDFDPPPGATWRDPVLLVSCVVVLVSLLPDDLLSNLVSCLVCLVSNQVSNVVVVCVQDGSLVSNLVSLVLLLPQDQDDGFTWDFADDPDDDDDPRRPPRIATPDVVLSSGGNSSVVLNNSHNVSSVSVNVSSVSNSVNCVVCPNPPPPDRDDDDD

Organism: NCBI:txid2029117

pLDDT: mean 72.84, std 19.01, range [37.47, 96.75]

InterPro domains:
  IPR021382 Protein of unknown function DUF3014 [PF11219] (23-190)

Sequence (209 aa):
MAGVLASLAGPQPMQTLVRSDRFVRRFVATVDNLSRPRASAMLWPVHPTDERFTVQELAAEGGTAIAQANSARYAAAVALLQGLDAAELARSYRQHYPLFQQAYEELGYPQAYFNDRLVAVIDHLLQAPEPQAPRVRLMPVRGQVPSLQPWVRYEFEDPQLEALSAGQKILVRIGPEHARLVKAKLRALRAEIATNAPAAGADAPPPSQ

Secondary structure (DSSP, 8-state):
-HHHHHHHS-SGGGTTTS--TTHHHHHHHHHHHHTSS---GGG-SSPPPSSPP-EEE-TTTS-EEE-GGGTHHHHHHHHHHHHS-HHHHHHHHHHTHHHHHHHHHTTT-TTS-HHHHHHHHHHHHHT----SS-EEEEPPPSSSPPPS-TTTTEEESSHHHHTS-HHHHHHHHT-HHHHHHHHHHHHHHHHHHHHT-----TTPPPPP-

Radius of gyration: 18.68 Å; chains: 1; bounding box: 52×36×52 Å